Protein AF-A0A9W6X205-F1 (afdb_monomer)

Secondary structure (DSSP, 8-state):
-HHHHHHHHHHHHHHHHHHHHHHHHHHHHHHHS-HHHHT-HHHHHHHHH--SHHHHHHHHS------THHHHHHHHHHHHHHHHHHHHHHHHHHHHHHHHHHHHHHHHHHHHHHHHHHHHHHHHHHHHHHHHHHHHHHHHHHHHHHHHHHHHHHHHHHHHHHHHHHHHHHHHHHHHHHHHHHHHHHHHHHHTSTT---------------------

Solvent-accessible surface area (backbone atoms only — not comparable to full-atom values): 12362 Å² total; per-residue (Å²): 106,73,67,56,54,50,50,54,51,48,51,53,48,47,68,63,44,48,65,53,53,42,54,51,47,49,51,54,50,59,68,71,46,55,77,79,52,67,72,33,69,66,45,49,52,40,41,73,66,37,89,46,65,68,43,34,56,58,33,66,54,74,84,78,77,76,53,78,65,63,60,53,55,53,50,51,52,50,51,52,51,52,51,52,52,52,52,48,54,52,50,52,54,51,50,52,52,50,51,52,52,50,53,52,51,52,52,51,51,53,49,53,51,52,52,52,55,48,53,52,52,52,50,52,53,49,51,54,51,55,51,49,52,50,52,51,49,52,53,52,50,52,53,51,52,54,49,51,52,52,50,52,53,51,52,50,51,50,54,50,48,52,52,51,50,52,50,50,53,53,53,48,51,53,51,51,54,50,53,53,52,50,50,49,51,50,51,53,57,62,72,64,53,91,85,76,90,77,80,92,76,79,82,75,83,77,80,75,74,77,80,76,80,78,87,129

Organism: NCBI:txid1490495

Structure (mmCIF, N/CA/C/O backbone):
data_AF-A0A9W6X205-F1
#
_entry.id   AF-A0A9W6X205-F1
#
loop_
_atom_site.group_PDB
_atom_site.id
_atom_site.type_symbol
_atom_site.label_atom_id
_atom_site.label_alt_id
_atom_site.label_comp_id
_atom_site.label_asym_id
_atom_site.label_entity_id
_atom_site.label_seq_id
_atom_site.pdbx_PDB_ins_code
_atom_site.Cartn_x
_atom_site.Cartn_y
_atom_site.Cartn_z
_atom_site.occupancy
_atom_site.B_iso_or_equiv
_atom_site.auth_seq_id
_atom_site.auth_comp_id
_atom_site.auth_asym_id
_atom_site.auth_atom_id
_atom_site.pdbx_PDB_model_num
ATOM 1 N N . MET A 1 1 ? -52.890 14.866 108.182 1.00 53.81 1 MET A N 1
ATOM 2 C CA . MET A 1 1 ? -51.564 15.494 108.406 1.00 53.81 1 MET A CA 1
ATOM 3 C C . MET A 1 1 ? -50.387 14.607 107.992 1.00 53.81 1 MET A C 1
ATOM 5 O O . MET A 1 1 ? -49.783 14.941 106.989 1.00 53.81 1 MET A O 1
ATOM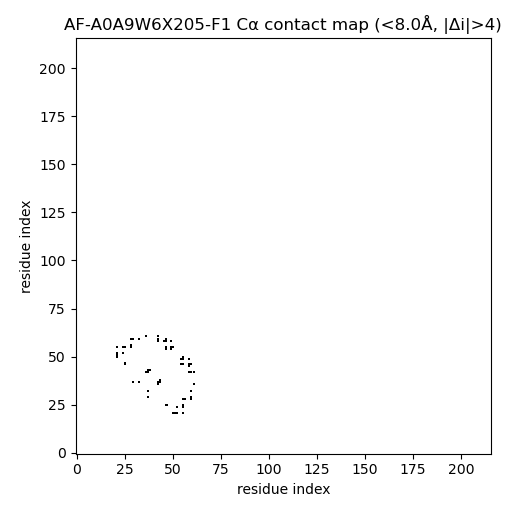 9 N N . LEU A 1 2 ? -50.040 13.498 108.673 1.00 56.44 2 LEU A N 1
ATOM 10 C CA . LEU A 1 2 ? -48.888 12.656 108.259 1.00 56.44 2 LEU A CA 1
ATOM 11 C C . LEU A 1 2 ? -49.129 11.870 106.951 1.00 56.44 2 LEU A C 1
ATOM 13 O O . LEU A 1 2 ? -48.238 11.804 106.112 1.00 56.44 2 LEU A O 1
ATOM 17 N N . GLU A 1 3 ? -50.338 11.342 106.747 1.00 59.34 3 GLU A N 1
ATOM 18 C CA . GLU A 1 3 ? -50.723 10.631 105.511 1.00 59.34 3 GLU A CA 1
ATOM 19 C C . GLU A 1 3 ? -50.794 11.569 104.293 1.00 59.34 3 GLU A C 1
ATOM 21 O O . GLU A 1 3 ? -50.282 11.240 103.230 1.00 59.34 3 GLU A O 1
ATOM 26 N N . GLU A 1 4 ? -51.337 12.779 104.460 1.00 57.47 4 GLU A N 1
ATOM 27 C CA . GLU A 1 4 ? -51.369 13.804 103.401 1.00 57.47 4 GLU A CA 1
ATOM 28 C C . GLU A 1 4 ? -49.970 14.307 103.045 1.00 57.47 4 GLU A C 1
ATOM 30 O O . GLU A 1 4 ? -49.659 14.435 101.868 1.00 57.47 4 GLU A O 1
ATOM 35 N N . ALA A 1 5 ? -49.092 14.520 104.033 1.00 58.75 5 ALA A N 1
ATOM 36 C CA . ALA A 1 5 ? -47.703 14.893 103.770 1.00 58.75 5 ALA A CA 1
ATOM 37 C C . ALA A 1 5 ? -46.929 13.769 103.052 1.00 58.75 5 ALA A C 1
ATOM 39 O O . ALA A 1 5 ? -46.071 14.046 102.214 1.00 58.75 5 ALA A O 1
ATOM 40 N N . SER A 1 6 ? -47.245 12.498 103.334 1.00 66.00 6 SER A N 1
ATOM 41 C CA . SER A 1 6 ? -46.687 11.341 102.622 1.00 66.00 6 SER A CA 1
ATOM 42 C C . SER A 1 6 ? -47.229 11.233 101.195 1.00 66.00 6 SER A C 1
ATOM 44 O O . SER A 1 6 ? -46.461 10.982 100.272 1.00 66.00 6 SER A O 1
ATOM 46 N N . ALA A 1 7 ? -48.526 11.455 100.978 1.00 67.38 7 ALA A N 1
ATOM 47 C CA . ALA A 1 7 ? -49.129 11.444 99.646 1.00 67.38 7 ALA A CA 1
ATOM 48 C C . ALA A 1 7 ? -48.603 12.602 98.783 1.00 67.38 7 ALA A C 1
ATOM 50 O O . ALA A 1 7 ? -48.178 12.385 97.653 1.00 67.38 7 ALA A O 1
ATOM 51 N N . GLU A 1 8 ? -48.503 13.804 99.349 1.00 66.25 8 GLU A N 1
ATOM 52 C CA . GLU A 1 8 ? -47.997 14.990 98.657 1.00 66.25 8 GLU A CA 1
ATOM 53 C C . GLU A 1 8 ? -46.503 14.863 98.313 1.00 66.25 8 GLU A C 1
ATOM 55 O O . GLU A 1 8 ? -46.059 15.262 97.234 1.00 66.25 8 GLU A O 1
ATOM 60 N N . THR A 1 9 ? -45.701 14.260 99.198 1.00 68.62 9 THR A N 1
ATOM 61 C CA . THR A 1 9 ? -44.292 13.957 98.896 1.00 68.62 9 THR A CA 1
ATOM 62 C C . THR A 1 9 ? -44.152 12.849 97.853 1.00 68.62 9 THR A C 1
ATOM 64 O O . THR A 1 9 ? -43.305 12.965 96.969 1.00 68.62 9 THR A O 1
ATOM 67 N N . SER A 1 10 ? -45.013 11.829 97.881 1.00 68.75 10 SER A N 1
ATOM 68 C CA . SER A 1 10 ? -45.053 10.754 96.878 1.00 68.75 10 SER A CA 1
ATOM 69 C C . SER A 1 10 ? -45.439 11.275 95.493 1.00 68.75 10 SER A C 1
ATOM 71 O O . SER A 1 10 ? -44.769 10.968 94.509 1.00 68.75 10 SER A O 1
ATOM 73 N N . GLU A 1 11 ? -46.466 12.120 95.405 1.00 74.12 11 GLU A N 1
ATOM 74 C CA . GLU A 1 11 ? -46.899 12.746 94.153 1.00 74.12 11 GLU A CA 1
ATOM 75 C C . GLU A 1 11 ? -45.822 13.666 93.580 1.00 74.12 11 GLU A C 1
ATOM 77 O O . GLU A 1 11 ? -45.550 13.623 92.381 1.00 74.12 11 GLU A O 1
ATOM 82 N N . ARG A 1 12 ? -45.130 14.439 94.428 1.00 72.94 12 ARG A N 1
ATOM 83 C CA . ARG A 1 12 ? -43.984 15.257 93.999 1.00 72.94 12 ARG A CA 1
ATOM 84 C C . ARG A 1 12 ? -42.826 14.401 93.487 1.00 72.94 12 ARG A C 1
ATOM 86 O O . ARG A 1 12 ? -42.199 14.763 92.494 1.00 72.94 12 ARG A O 1
ATOM 93 N N . ILE A 1 13 ? -42.549 13.260 94.119 1.00 75.31 13 ILE A N 1
ATOM 94 C CA . ILE A 1 13 ? -41.518 12.317 93.660 1.00 75.31 13 ILE A CA 1
ATOM 95 C C . ILE A 1 13 ? -41.907 11.711 92.305 1.00 75.31 13 ILE A C 1
ATOM 97 O O . ILE A 1 13 ? -41.075 11.682 91.398 1.00 75.31 13 ILE A O 1
ATOM 101 N N . ILE A 1 14 ? -43.161 11.289 92.127 1.00 76.19 14 ILE A N 1
ATOM 102 C CA . ILE A 1 14 ? -43.667 10.737 90.861 1.00 76.19 14 ILE A CA 1
ATOM 103 C C . ILE A 1 14 ? -43.652 11.801 89.755 1.00 76.19 14 ILE A C 1
ATOM 105 O O . ILE A 1 14 ? -43.199 11.519 88.648 1.00 76.19 14 ILE A O 1
ATOM 109 N N . ALA A 1 15 ? -44.046 13.040 90.055 1.00 75.25 15 ALA A N 1
ATOM 110 C CA . ALA A 1 15 ? -44.024 14.147 89.101 1.00 75.25 15 ALA A CA 1
ATOM 111 C C . ALA A 1 15 ? -42.601 14.500 88.626 1.00 75.25 15 ALA A C 1
ATOM 113 O O . ALA A 1 15 ? -42.412 14.907 87.480 1.00 75.25 15 ALA A O 1
ATOM 114 N N . VAL A 1 16 ? -41.586 14.322 89.482 1.00 78.56 16 VAL A N 1
ATOM 115 C CA . VAL A 1 16 ? -40.178 14.591 89.142 1.00 78.56 16 VAL A CA 1
ATOM 116 C C . VAL A 1 16 ? -39.504 13.394 88.459 1.00 78.56 16 VAL A C 1
ATOM 118 O O . VAL A 1 16 ? -38.714 13.581 87.529 1.00 78.56 16 VAL A O 1
ATOM 121 N N . LEU A 1 17 ? -39.775 12.166 88.913 1.00 78.62 17 LEU A N 1
ATOM 122 C CA . LEU A 1 17 ? -39.103 10.957 88.425 1.00 78.62 17 LEU A CA 1
ATOM 123 C C . LEU A 1 17 ? -39.798 10.313 87.222 1.00 78.62 17 LEU A C 1
ATOM 125 O O . LEU A 1 17 ? -39.101 9.772 86.367 1.00 78.62 17 LEU A O 1
ATOM 129 N N . GLY A 1 18 ? -41.124 10.404 87.111 1.00 77.44 18 GLY A N 1
ATOM 130 C CA . GLY A 1 18 ? -41.907 9.809 86.021 1.00 77.44 18 GLY A CA 1
ATOM 131 C C . GLY A 1 18 ? -41.410 10.218 84.629 1.00 77.44 18 GLY A C 1
ATOM 132 O O . GLY A 1 18 ? -40.977 9.349 83.868 1.00 77.44 18 GLY A O 1
ATOM 133 N N . PRO A 1 19 ? -41.312 11.526 84.317 1.00 78.94 19 PRO A N 1
ATOM 134 C CA . PRO A 1 19 ? -40.828 11.983 83.012 1.00 78.94 19 PRO A CA 1
ATOM 135 C C . PRO A 1 19 ? -39.380 11.563 82.711 1.00 78.94 19 PRO A C 1
ATOM 137 O O . PRO A 1 19 ? -39.014 11.322 81.559 1.00 78.94 19 PRO A O 1
ATOM 140 N N . ARG A 1 20 ? -38.533 11.456 83.747 1.00 81.19 20 ARG A N 1
ATOM 141 C CA . ARG A 1 20 ? -37.134 11.019 83.603 1.00 81.19 20 ARG A CA 1
ATOM 142 C C . ARG A 1 20 ? -37.042 9.527 83.296 1.00 81.19 20 ARG A C 1
ATOM 144 O O . ARG A 1 20 ? -36.252 9.135 82.440 1.00 81.19 20 ARG A O 1
ATOM 151 N N . LEU A 1 21 ? -37.855 8.713 83.965 1.00 80.62 21 LEU A N 1
ATOM 152 C CA . LEU A 1 21 ? -37.931 7.273 83.729 1.00 80.62 21 LEU A CA 1
ATOM 153 C C . LEU A 1 21 ? -38.466 6.961 82.329 1.00 80.62 21 LEU A C 1
ATOM 155 O O . LEU A 1 21 ? -37.921 6.089 81.655 1.00 80.62 21 LEU A O 1
ATOM 159 N N . GLU A 1 22 ? -39.448 7.714 81.837 1.00 76.31 22 GLU A N 1
ATOM 160 C CA . GLU A 1 22 ? -39.929 7.591 80.456 1.00 76.31 22 GLU A CA 1
ATOM 161 C C . GLU A 1 22 ? -38.855 7.945 79.425 1.00 76.31 22 GLU A C 1
ATOM 163 O O . GL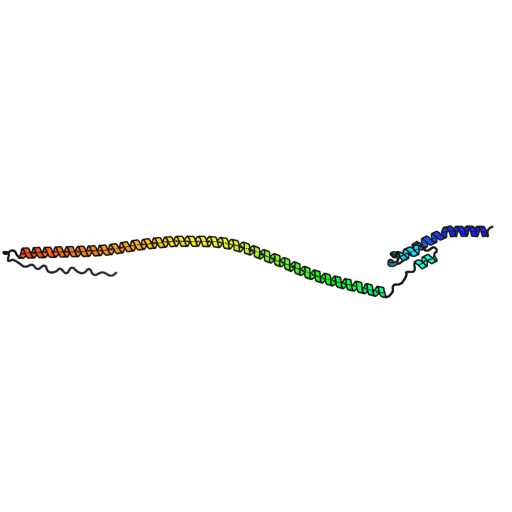U A 1 22 ? -38.655 7.207 78.461 1.00 76.31 22 GLU A O 1
ATOM 168 N N . ALA A 1 23 ? -38.128 9.049 79.627 1.00 79.00 23 ALA A N 1
ATOM 169 C CA . ALA A 1 23 ? -37.065 9.469 78.718 1.00 79.00 23 ALA A CA 1
ATOM 170 C C . ALA A 1 23 ? -35.926 8.436 78.642 1.00 79.00 23 ALA A C 1
ATOM 172 O O . ALA A 1 23 ? -35.452 8.113 77.550 1.00 79.00 23 ALA A O 1
ATOM 173 N N . ILE A 1 24 ? -35.526 7.874 79.788 1.00 82.50 24 ILE A N 1
ATOM 174 C CA . ILE A 1 24 ? -34.543 6.784 79.850 1.00 82.50 24 ILE A CA 1
ATOM 175 C C . ILE A 1 24 ? -35.091 5.542 79.148 1.00 82.50 24 ILE A C 1
ATOM 177 O O . ILE A 1 24 ? -34.373 4.914 78.375 1.00 82.50 24 ILE A O 1
ATOM 181 N N . SER A 1 25 ? -36.366 5.218 79.348 1.00 76.94 25 SER A N 1
ATOM 182 C CA . SER A 1 25 ? -36.992 4.057 78.714 1.00 76.94 25 SER A CA 1
ATOM 183 C C . SER A 1 25 ? -37.046 4.195 77.190 1.00 76.94 25 SER A C 1
ATOM 185 O O . SER A 1 25 ? -36.666 3.256 76.497 1.00 76.94 25 SER A O 1
ATOM 187 N N . ARG A 1 26 ? -37.393 5.374 76.646 1.00 80.31 26 ARG A N 1
ATOM 188 C CA . ARG A 1 26 ? -37.336 5.652 75.193 1.00 80.31 26 ARG A CA 1
ATOM 189 C C . ARG A 1 26 ? -35.917 5.489 74.638 1.00 80.31 26 ARG A C 1
ATOM 191 O O . ARG A 1 26 ? -35.739 4.909 73.569 1.00 80.31 26 ARG A O 1
ATOM 198 N N . LEU A 1 27 ? -34.905 5.960 75.371 1.00 80.69 27 LEU A N 1
ATOM 199 C CA . LEU A 1 27 ? -33.501 5.821 74.979 1.00 80.69 27 LEU A CA 1
ATOM 200 C C . LEU A 1 27 ? -33.053 4.353 74.982 1.00 80.69 27 LEU A C 1
ATOM 202 O O . LEU A 1 27 ? -32.478 3.885 74.001 1.00 80.69 27 LEU A O 1
ATOM 206 N N . VAL A 1 28 ? -33.330 3.622 76.064 1.00 81.00 28 VAL A N 1
ATOM 207 C CA . VAL A 1 28 ? -32.954 2.210 76.216 1.00 81.00 28 VAL A CA 1
ATOM 208 C C . VAL A 1 28 ? -33.634 1.367 75.147 1.00 81.00 28 VAL A C 1
ATOM 210 O O . VAL A 1 28 ? -32.960 0.607 74.456 1.00 81.00 28 VAL A O 1
ATOM 213 N N . VAL A 1 29 ? -34.938 1.547 74.949 1.00 77.19 29 VAL A N 1
ATOM 214 C CA . VAL A 1 29 ? -35.700 0.848 73.914 1.00 77.19 29 VAL A CA 1
ATOM 215 C C . VAL A 1 29 ? -35.154 1.179 72.526 1.00 77.19 29 VAL A C 1
ATOM 217 O O . VAL A 1 29 ? -34.823 0.264 71.780 1.00 77.19 29 VAL A O 1
ATOM 220 N N . GLY A 1 30 ? -34.935 2.458 72.204 1.00 74.06 30 GLY A N 1
ATOM 221 C CA . GLY A 1 30 ? -34.376 2.877 70.914 1.00 74.06 30 GLY A CA 1
ATOM 222 C C . GLY A 1 30 ? -32.985 2.301 70.606 1.00 74.06 30 GLY A C 1
ATOM 223 O O . GLY A 1 30 ? -32.667 2.056 69.441 1.00 74.06 30 GLY A O 1
ATOM 224 N N . LEU A 1 31 ? -32.163 2.049 71.632 1.00 76.69 31 LEU A N 1
ATOM 225 C CA . LEU A 1 31 ? -30.857 1.394 71.495 1.00 76.69 31 LEU A CA 1
ATOM 226 C C . LEU A 1 31 ? -30.964 -0.122 71.267 1.00 76.69 31 LEU A C 1
ATOM 228 O O . LEU A 1 31 ? -30.113 -0.679 70.571 1.00 76.69 31 LEU A O 1
ATOM 232 N N . HIS A 1 32 ? -31.997 -0.765 71.819 1.00 74.50 32 HIS A N 1
ATOM 233 C CA . HIS A 1 32 ? -32.243 -2.208 71.697 1.00 74.50 32 HIS A CA 1
ATOM 234 C C . HIS A 1 32 ? -33.043 -2.597 70.443 1.00 74.50 32 HIS A C 1
ATOM 236 O O . HIS A 1 32 ? -33.167 -3.782 70.147 1.00 74.50 32 HIS A O 1
ATOM 242 N N . LEU A 1 33 ? -33.547 -1.628 69.672 1.00 71.62 33 LEU A N 1
ATOM 243 C CA . LEU A 1 33 ? -34.188 -1.893 68.384 1.00 71.62 33 LEU A CA 1
ATOM 244 C C . LEU A 1 33 ? -33.175 -2.393 67.337 1.00 71.62 33 LEU A C 1
ATOM 246 O O . LEU A 1 33 ? -32.050 -1.889 67.213 1.00 71.62 33 LEU A O 1
ATOM 250 N N . GLU A 1 34 ? -33.593 -3.362 66.520 1.00 68.81 34 GLU A N 1
ATOM 251 C CA . GLU A 1 34 ? -32.781 -3.867 65.413 1.00 68.81 34 GLU A CA 1
ATOM 252 C C . GLU A 1 34 ? -32.394 -2.743 64.430 1.00 68.81 34 GLU A C 1
ATOM 254 O O . GLU A 1 34 ? -33.129 -1.760 64.273 1.00 68.81 34 GLU A O 1
ATOM 259 N N . PRO A 1 35 ? -31.246 -2.854 63.732 1.00 70.12 35 PRO A N 1
ATOM 260 C CA . PRO A 1 35 ? -30.799 -1.844 62.769 1.00 70.12 35 PRO A CA 1
ATOM 261 C C . PRO A 1 35 ? -31.849 -1.480 61.706 1.00 70.12 35 PRO A C 1
ATOM 263 O O . PRO A 1 35 ? -31.937 -0.317 61.319 1.00 70.12 35 PRO A O 1
ATOM 266 N N . ALA A 1 36 ? -32.674 -2.444 61.281 1.00 62.81 36 ALA A N 1
ATOM 267 C CA . ALA A 1 36 ? -33.751 -2.227 60.314 1.00 62.81 36 ALA A CA 1
ATOM 268 C C . ALA A 1 36 ? -34.868 -1.305 60.846 1.00 62.81 36 ALA A C 1
ATOM 270 O O . ALA A 1 36 ? -35.421 -0.515 60.087 1.00 62.81 36 ALA A O 1
ATOM 271 N N . ILE A 1 37 ? -35.159 -1.356 62.151 1.00 64.19 37 ILE A N 1
ATOM 272 C CA . ILE A 1 37 ? -36.226 -0.575 62.800 1.00 64.19 37 ILE A CA 1
ATOM 273 C C . ILE A 1 37 ? -35.716 0.820 63.193 1.00 64.19 37 ILE A C 1
ATOM 275 O O . ILE A 1 37 ? -36.450 1.801 63.111 1.00 64.19 37 ILE A O 1
ATOM 279 N N . ARG A 1 38 ? -34.430 0.954 63.558 1.00 68.56 38 ARG A N 1
ATOM 280 C CA . ARG A 1 38 ? -33.812 2.251 63.913 1.00 68.56 38 ARG A CA 1
ATOM 281 C C . ARG A 1 38 ? -33.851 3.290 62.786 1.00 68.56 38 ARG A C 1
ATOM 283 O O . ARG A 1 38 ? -33.843 4.488 63.075 1.00 68.56 38 ARG A O 1
ATOM 290 N N . GLY A 1 39 ? -33.874 2.840 61.530 1.00 68.31 39 GLY A N 1
ATOM 291 C CA . GLY A 1 39 ? -33.993 3.691 60.342 1.00 68.31 39 GLY A CA 1
ATOM 292 C C . GLY A 1 39 ? -35.433 3.999 59.917 1.00 68.31 39 GLY A C 1
ATOM 293 O O . GLY A 1 39 ? -35.634 4.844 59.044 1.00 68.31 39 GLY A O 1
ATOM 294 N N . ASP A 1 40 ? -36.432 3.346 60.516 1.00 72.50 40 ASP A N 1
ATOM 295 C CA . ASP A 1 40 ? -37.833 3.557 60.168 1.00 72.50 40 ASP A CA 1
ATOM 296 C C . ASP A 1 40 ? -38.374 4.833 60.831 1.00 72.50 40 ASP A C 1
ATOM 298 O O . ASP A 1 40 ? -38.513 4.943 62.054 1.00 72.50 40 ASP A O 1
ATOM 302 N N . ARG A 1 41 ? -38.726 5.814 59.992 1.00 75.31 41 ARG A N 1
ATOM 303 C CA . ARG A 1 41 ? -39.327 7.084 60.426 1.00 75.31 41 ARG A CA 1
ATOM 304 C C . ARG A 1 41 ? -40.650 6.873 61.164 1.00 75.31 41 ARG A C 1
ATOM 306 O O . ARG A 1 41 ? -40.972 7.659 62.052 1.00 75.31 41 ARG A O 1
ATOM 313 N N . ARG A 1 42 ? -41.410 5.828 60.822 1.00 74.69 42 ARG A N 1
ATOM 314 C CA . ARG A 1 42 ? -42.711 5.534 61.430 1.00 74.69 42 ARG A CA 1
ATOM 315 C C . ARG A 1 42 ? -42.548 4.955 62.833 1.00 74.69 42 ARG A C 1
ATOM 317 O O . ARG A 1 42 ? -43.238 5.404 63.744 1.00 74.69 42 ARG A O 1
ATOM 324 N N . ALA A 1 43 ? -41.611 4.026 63.021 1.00 73.31 43 ALA A N 1
ATOM 325 C CA . ALA A 1 43 ? -41.256 3.497 64.338 1.00 73.31 43 ALA A CA 1
ATOM 326 C C . ALA A 1 43 ? -40.707 4.597 65.265 1.00 73.31 43 ALA A C 1
ATOM 328 O O . ALA A 1 43 ? -41.154 4.726 66.404 1.00 73.31 43 ALA A O 1
ATOM 329 N N . ARG A 1 44 ? -39.823 5.465 64.748 1.00 76.75 44 ARG A N 1
ATOM 330 C CA . ARG A 1 44 ? -39.298 6.628 65.485 1.00 76.75 44 ARG A CA 1
ATOM 331 C C . ARG A 1 44 ? -40.418 7.567 65.946 1.00 76.75 44 ARG A C 1
ATOM 333 O O . ARG A 1 44 ? -40.491 7.907 67.119 1.00 76.75 44 ARG A O 1
ATOM 340 N N . SER A 1 45 ? -41.338 7.911 65.043 1.00 80.56 45 SER A N 1
ATOM 341 C CA . SER A 1 45 ? -42.466 8.793 65.356 1.00 80.56 45 SER A CA 1
ATOM 342 C C . SER A 1 45 ? -43.430 8.202 66.390 1.00 80.56 45 SER A C 1
ATOM 344 O O . SER A 1 45 ? -43.985 8.961 67.179 1.00 80.56 45 SER A O 1
ATOM 346 N N . LYS A 1 46 ? -43.649 6.878 66.397 1.00 80.88 46 LYS A N 1
ATOM 347 C CA . LYS A 1 46 ? -44.469 6.205 67.422 1.00 80.88 46 LYS A CA 1
ATOM 348 C C . LYS A 1 46 ? -43.788 6.247 68.794 1.00 80.88 46 LYS A C 1
ATOM 350 O O . LYS A 1 46 ? -44.453 6.515 69.788 1.00 80.88 46 LYS A O 1
ATOM 355 N N . LEU A 1 47 ? -42.472 6.032 68.834 1.00 80.25 47 LEU A N 1
ATOM 356 C CA . LEU A 1 47 ? -41.680 6.074 70.065 1.00 80.25 47 LEU A CA 1
ATOM 357 C C . LEU A 1 47 ? -41.631 7.486 70.675 1.00 80.25 47 LEU A C 1
ATOM 359 O O . LEU A 1 47 ? -41.742 7.633 71.891 1.00 80.25 47 LEU A O 1
ATOM 363 N N . ASP A 1 48 ? -41.513 8.515 69.832 1.00 80.25 48 ASP A N 1
ATOM 364 C CA . ASP A 1 48 ? -41.498 9.920 70.258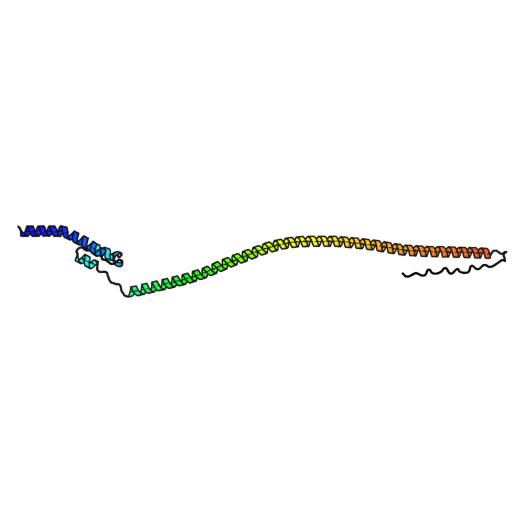 1.00 80.25 48 ASP A CA 1
ATOM 365 C C . ASP A 1 48 ? -42.876 10.399 70.758 1.00 80.25 48 ASP A C 1
ATOM 367 O O . ASP A 1 48 ? -42.951 11.280 71.613 1.00 80.25 48 ASP A O 1
ATOM 371 N N . ALA A 1 49 ? -43.969 9.813 70.255 1.00 82.75 49 ALA A N 1
ATOM 372 C CA . ALA A 1 49 ? -45.340 10.164 70.633 1.00 82.75 49 ALA A CA 1
ATOM 373 C C . ALA A 1 49 ? -45.865 9.430 71.883 1.00 82.75 49 ALA A C 1
ATOM 375 O O . ALA A 1 49 ? -46.897 9.834 72.423 1.00 82.75 49 ALA A O 1
ATOM 376 N N . ALA A 1 50 ? -45.185 8.370 72.332 1.00 81.62 50 ALA A N 1
ATOM 377 C CA . ALA A 1 50 ? -45.581 7.577 73.493 1.00 81.62 50 ALA A CA 1
ATOM 378 C C . ALA A 1 50 ? -45.512 8.408 74.780 1.00 81.62 50 ALA A C 1
ATOM 380 O O . ALA A 1 50 ? -44.486 9.028 75.048 1.00 81.62 50 ALA A O 1
ATOM 381 N N . LYS A 1 51 ? -46.568 8.402 75.596 1.00 79.94 51 LYS A N 1
ATOM 382 C CA . LYS A 1 51 ? -46.729 9.221 76.813 1.00 79.94 51 LYS A CA 1
ATOM 383 C C . LYS A 1 51 ? -46.545 8.451 78.117 1.00 79.94 51 LYS A C 1
ATOM 385 O O . LYS A 1 51 ? -46.570 9.064 79.173 1.00 79.94 51 LYS A O 1
ATOM 390 N N . CYS A 1 52 ? -46.397 7.133 78.052 1.00 77.88 52 CYS A N 1
ATOM 391 C CA . CYS A 1 52 ? -46.145 6.288 79.212 1.00 77.88 52 CYS A CA 1
ATOM 392 C C . CYS A 1 52 ? -45.268 5.090 78.830 1.00 77.88 52 CYS A C 1
ATOM 394 O O . CYS A 1 52 ? -45.044 4.810 77.650 1.00 77.88 52 CYS A O 1
ATOM 396 N N . LEU A 1 53 ? -44.770 4.373 79.837 1.00 73.06 53 LEU A N 1
ATOM 397 C CA . LEU A 1 53 ? -43.868 3.238 79.640 1.00 73.06 53 LEU A CA 1
ATOM 398 C C . LEU A 1 53 ? -44.488 2.122 78.780 1.00 73.06 53 LEU A C 1
ATOM 400 O O . LEU A 1 53 ? -43.812 1.578 77.910 1.00 73.06 53 LEU A O 1
ATOM 404 N N . ASP A 1 54 ? -45.773 1.832 78.971 1.00 77.56 54 ASP A N 1
ATOM 405 C CA . ASP A 1 54 ? -46.477 0.793 78.211 1.00 77.56 54 ASP A CA 1
ATOM 406 C C . ASP A 1 54 ? -46.601 1.160 76.726 1.00 77.56 54 ASP A C 1
ATOM 408 O O . ASP A 1 54 ? -46.411 0.315 75.851 1.00 77.56 54 ASP A O 1
ATOM 412 N N . GLU A 1 55 ? -46.829 2.441 76.422 1.00 77.81 55 GLU A N 1
ATOM 413 C CA . GLU A 1 55 ? -46.845 2.947 75.047 1.00 77.81 55 GLU A CA 1
ATOM 414 C C . GLU A 1 55 ? -45.450 2.918 74.408 1.00 77.81 55 GLU A C 1
ATOM 416 O O . GLU A 1 55 ? -45.332 2.645 73.214 1.00 77.81 55 GLU A O 1
ATOM 421 N N . VAL A 1 56 ? -44.387 3.148 75.188 1.00 75.19 56 VAL A N 1
ATOM 422 C CA . VAL A 1 56 ? -42.995 3.035 74.717 1.00 75.19 56 VAL A CA 1
ATOM 423 C C . VAL A 1 56 ? -42.673 1.587 74.340 1.00 75.19 56 VAL A C 1
ATOM 425 O O . VAL A 1 56 ? -42.072 1.348 73.293 1.00 75.19 56 VAL A O 1
ATOM 428 N N . ILE A 1 57 ? -43.107 0.621 75.153 1.00 73.56 57 ILE A N 1
ATOM 429 C CA . ILE A 1 57 ? -42.929 -0.811 74.881 1.00 73.56 57 ILE A CA 1
ATOM 430 C C . ILE A 1 57 ? -43.768 -1.236 73.667 1.00 73.56 57 ILE A C 1
ATOM 432 O O . ILE A 1 57 ? -43.256 -1.920 72.783 1.00 73.56 57 ILE A O 1
ATOM 436 N N . ALA A 1 58 ? -45.021 -0.786 73.566 1.00 73.56 58 ALA A N 1
ATOM 437 C CA . ALA A 1 58 ? -45.895 -1.095 72.434 1.00 73.56 58 ALA A CA 1
ATOM 438 C C . ALA A 1 58 ? -45.396 -0.487 71.109 1.00 73.56 58 ALA A C 1
ATOM 440 O O . ALA A 1 58 ? -45.464 -1.134 70.066 1.00 73.56 58 ALA A O 1
ATOM 441 N N . ALA A 1 59 ? -44.851 0.733 71.138 1.00 73.12 59 ALA A N 1
ATOM 442 C CA . ALA A 1 59 ? -44.265 1.391 69.969 1.00 73.12 59 ALA A CA 1
ATOM 443 C C . ALA A 1 59 ? -42.976 0.713 69.475 1.00 73.12 59 ALA A C 1
ATOM 445 O O . ALA A 1 59 ? -42.619 0.854 68.305 1.00 73.12 59 ALA A O 1
ATOM 446 N N . ALA A 1 60 ? -42.288 -0.009 70.362 1.00 68.50 60 ALA A N 1
ATOM 447 C CA . ALA A 1 60 ? -41.067 -0.745 70.062 1.00 68.50 60 ALA A CA 1
ATOM 448 C C . ALA A 1 60 ? -41.309 -2.087 69.372 1.00 68.50 60 ALA A C 1
ATOM 450 O O . ALA A 1 60 ? -40.369 -2.658 68.819 1.00 68.50 60 ALA A O 1
ATOM 451 N N . VAL A 1 61 ? -42.541 -2.605 69.419 1.00 68.06 61 VAL A N 1
ATOM 452 C CA . VAL A 1 61 ? -42.893 -3.845 68.733 1.00 68.06 61 VAL A CA 1
ATOM 453 C C . VAL A 1 61 ? -42.830 -3.573 67.228 1.00 68.06 61 VAL A C 1
ATOM 455 O O . VAL A 1 61 ? -43.601 -2.744 66.732 1.00 68.06 61 VAL A O 1
ATOM 458 N N . PRO A 1 62 ? -41.909 -4.219 66.485 1.00 61.41 62 PRO A N 1
ATOM 459 C CA . PRO A 1 62 ? -41.861 -4.057 65.043 1.00 61.41 62 PRO A CA 1
ATOM 460 C C . PRO A 1 62 ? -43.207 -4.443 64.444 1.00 61.41 62 PRO A C 1
ATOM 462 O O . PRO A 1 62 ? -43.778 -5.475 64.791 1.00 61.41 62 PRO A O 1
ATOM 465 N N . ASP A 1 63 ? -43.693 -3.615 63.521 1.00 61.91 63 ASP A N 1
ATOM 466 C CA . ASP A 1 63 ? -44.819 -3.951 62.655 1.00 61.91 63 ASP A CA 1
ATOM 467 C C . ASP A 1 63 ? -44.322 -5.096 61.756 1.00 61.91 63 ASP A C 1
ATOM 469 O O . ASP A 1 63 ? -43.751 -4.875 60.689 1.00 61.91 63 ASP A O 1
ATOM 473 N N . THR A 1 64 ? -44.422 -6.340 62.230 1.00 54.06 64 THR A N 1
ATOM 474 C CA . THR A 1 64 ? -44.009 -7.550 61.509 1.00 54.06 64 THR A CA 1
ATOM 475 C C . THR A 1 64 ? -45.016 -7.880 60.412 1.00 54.06 64 THR A C 1
ATOM 477 O O . THR A 1 64 ? -45.433 -9.016 60.228 1.00 54.06 64 THR A O 1
ATOM 480 N N . GLN A 1 65 ? -45.369 -6.885 59.604 1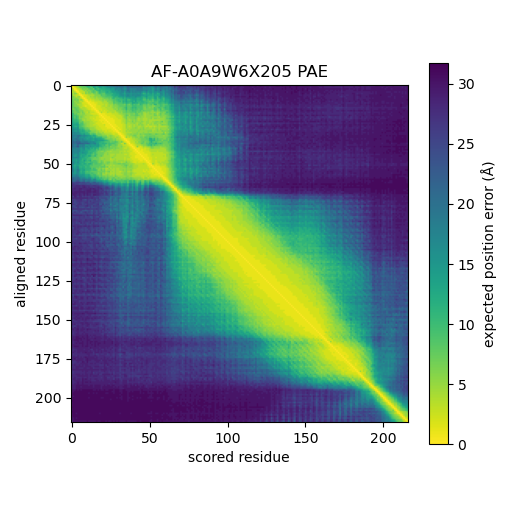.00 51.72 65 GLN A N 1
ATOM 481 C CA . GLN A 1 65 ? -45.973 -7.088 58.295 1.00 51.72 65 GLN A CA 1
ATOM 482 C C . GLN A 1 65 ? -44.867 -7.380 57.277 1.00 51.72 65 GLN A C 1
ATOM 484 O O . GLN A 1 65 ? -44.774 -6.762 56.220 1.00 51.72 65 GLN A O 1
ATOM 489 N N . VAL A 1 66 ? -43.992 -8.337 57.592 1.00 51.59 66 VAL A N 1
ATOM 490 C CA . VAL A 1 66 ? -43.187 -8.995 56.563 1.00 51.59 66 VAL A CA 1
ATOM 491 C C . VAL A 1 66 ? -44.069 -10.103 56.010 1.00 51.59 66 VAL A C 1
ATOM 493 O O . VAL A 1 66 ? -43.976 -11.263 56.399 1.00 51.59 66 VAL A O 1
ATOM 496 N N . GLY A 1 67 ? -45.012 -9.704 55.157 1.00 48.78 67 GLY A N 1
ATOM 497 C CA . GLY A 1 67 ? -45.792 -10.647 54.373 1.00 48.78 67 GLY A CA 1
ATOM 498 C C . GLY A 1 67 ? -44.881 -11.429 53.413 1.00 48.78 67 GLY A C 1
ATOM 499 O O . GLY A 1 67 ? -43.821 -10.926 53.023 1.00 48.78 67 GLY A O 1
ATOM 500 N N . PRO A 1 68 ? -45.281 -12.646 53.006 1.00 55.59 68 PRO A N 1
ATOM 501 C CA . PRO A 1 68 ? -44.533 -13.483 52.061 1.00 55.59 68 PRO A CA 1
ATOM 502 C C . PRO A 1 68 ? -44.217 -12.793 50.716 1.00 55.59 68 PRO A C 1
ATOM 504 O O . PRO A 1 68 ? -43.275 -13.203 50.036 1.00 55.59 68 PRO A O 1
ATOM 507 N N . ASP A 1 69 ? -44.932 -11.719 50.368 1.00 54.44 69 ASP A N 1
ATOM 508 C CA . ASP A 1 69 ? -44.787 -10.970 49.113 1.00 54.44 69 ASP A CA 1
ATOM 509 C C . ASP A 1 69 ? -43.419 -10.280 48.941 1.00 54.44 69 ASP A C 1
ATOM 511 O O . ASP A 1 69 ? -42.849 -10.302 47.851 1.00 54.44 69 ASP A O 1
ATOM 515 N N . ASN A 1 70 ? -42.798 -9.773 50.014 1.00 62.53 70 ASN A N 1
ATOM 516 C CA . ASN A 1 70 ? -41.513 -9.057 49.907 1.00 62.53 70 ASN A CA 1
ATOM 517 C C . ASN A 1 70 ? -40.331 -9.981 49.544 1.00 62.53 70 ASN A C 1
ATOM 519 O O . ASN A 1 70 ? -39.312 -9.531 49.017 1.00 62.53 70 ASN A O 1
ATOM 523 N N . SER A 1 71 ? -40.440 -11.282 49.832 1.00 74.25 71 SER A N 1
ATOM 524 C CA . SER A 1 71 ? -39.399 -12.273 49.520 1.00 74.25 71 SER A CA 1
ATOM 525 C C . SER A 1 71 ? -39.310 -12.542 48.014 1.00 74.25 71 SER A C 1
ATOM 527 O O . SER A 1 71 ? -38.214 -12.672 47.457 1.00 74.25 71 SER A O 1
ATOM 529 N N . LEU A 1 72 ? -40.465 -12.564 47.341 1.00 82.12 72 LEU A N 1
ATOM 530 C CA . LEU A 1 72 ? -40.560 -12.770 45.901 1.00 82.12 72 LEU A CA 1
ATOM 531 C C . LEU A 1 72 ? -39.983 -11.574 45.135 1.00 82.12 72 LEU A C 1
ATOM 533 O O . LEU A 1 72 ? -39.164 -11.767 44.237 1.00 82.12 72 LEU A O 1
ATOM 537 N N . ASP A 1 73 ? -40.317 -10.350 45.543 1.00 84.62 73 ASP A N 1
ATOM 538 C CA . ASP A 1 73 ? -39.806 -9.128 44.911 1.00 84.62 73 ASP A CA 1
ATOM 539 C C . ASP A 1 73 ? -38.281 -9.008 45.025 1.00 84.62 73 ASP A C 1
ATOM 541 O O . ASP A 1 73 ? -37.592 -8.676 44.055 1.00 84.62 73 ASP A O 1
ATOM 545 N N . VAL A 1 74 ? -37.713 -9.362 46.182 1.00 86.81 74 VAL A N 1
ATOM 546 C CA . VAL A 1 74 ? -36.255 -9.395 46.372 1.00 86.81 74 VAL A CA 1
ATOM 547 C C . VAL A 1 74 ? -35.603 -10.470 45.496 1.00 86.81 74 VAL A C 1
ATOM 549 O O . VAL A 1 74 ? -34.521 -10.239 44.947 1.00 86.81 74 VAL A O 1
ATOM 552 N N . ALA A 1 75 ? -36.237 -11.634 45.328 1.00 88.31 75 ALA A N 1
ATOM 553 C CA . ALA A 1 75 ? -35.744 -12.680 44.433 1.00 88.31 75 ALA A CA 1
ATOM 554 C C . ALA A 1 75 ? -35.780 -12.240 42.958 1.00 88.31 75 ALA A C 1
ATOM 556 O O . ALA A 1 75 ? -34.799 -12.445 42.238 1.00 88.31 75 ALA A O 1
ATOM 557 N N . ILE A 1 76 ? -36.856 -11.570 42.528 1.00 92.25 76 ILE A N 1
ATOM 558 C CA . ILE A 1 76 ? -37.002 -11.016 41.174 1.00 92.25 76 ILE A CA 1
ATOM 559 C C . ILE A 1 76 ? -35.937 -9.948 40.914 1.00 92.25 76 ILE A C 1
ATOM 561 O O . ILE A 1 76 ? -35.234 -10.021 39.906 1.00 92.25 76 ILE A O 1
ATOM 565 N N . LEU A 1 77 ? -35.750 -8.998 41.834 1.00 92.50 77 LEU A N 1
ATOM 566 C CA . LEU A 1 77 ? -34.725 -7.958 41.706 1.00 92.50 77 LEU A CA 1
ATOM 567 C C . LEU A 1 77 ? -33.317 -8.555 41.631 1.00 92.50 77 LEU A C 1
ATOM 569 O O . LEU A 1 77 ? -32.510 -8.136 40.802 1.00 92.50 77 LEU A O 1
ATOM 573 N N . ARG A 1 78 ? -33.011 -9.577 42.441 1.00 94.56 78 ARG A N 1
ATOM 574 C CA . ARG A 1 78 ? -31.729 -10.294 42.347 1.00 94.56 78 ARG A CA 1
ATOM 575 C C . ARG A 1 78 ? -31.557 -10.940 40.975 1.00 94.56 78 ARG A C 1
ATOM 577 O O . ARG A 1 78 ? -30.505 -10.761 40.365 1.00 94.56 78 ARG A O 1
ATOM 584 N N . ALA A 1 79 ? -32.573 -11.641 40.471 1.00 94.81 79 ALA A N 1
ATOM 585 C CA . ALA A 1 79 ? -32.533 -12.259 39.148 1.00 94.81 79 ALA A CA 1
ATOM 586 C C . ALA A 1 79 ? -32.321 -11.219 38.034 1.00 94.81 79 ALA A C 1
ATOM 588 O O . ALA A 1 79 ? -31.478 -11.423 37.162 1.00 94.81 79 ALA A O 1
ATOM 589 N N . GLN A 1 80 ? -33.004 -10.072 38.103 1.00 96.38 80 GLN A N 1
ATOM 590 C CA . GLN A 1 80 ? -32.820 -8.960 37.166 1.00 96.38 80 GLN A CA 1
ATOM 591 C C . GLN A 1 80 ? -31.405 -8.377 37.228 1.00 96.38 80 GLN A C 1
ATOM 593 O O . GLN A 1 80 ? -30.796 -8.145 36.187 1.00 96.38 80 GLN A O 1
ATOM 598 N N . VAL A 1 81 ? -30.837 -8.195 38.424 1.00 96.88 81 VAL A N 1
ATOM 599 C CA . VAL A 1 81 ? -29.450 -7.729 38.584 1.00 96.88 81 VAL A CA 1
ATOM 600 C C . VAL A 1 81 ? -28.457 -8.736 38.004 1.00 96.88 81 VAL A C 1
ATOM 602 O O . VAL A 1 81 ? -27.505 -8.337 37.335 1.00 96.88 81 VAL A O 1
ATOM 605 N N . TYR A 1 82 ? -28.660 -10.039 38.213 1.00 97.44 82 TYR A N 1
ATOM 606 C CA . TYR A 1 82 ? -27.815 -11.066 37.597 1.00 97.44 82 TYR A CA 1
ATOM 607 C C . TYR A 1 82 ? -27.943 -11.075 36.069 1.00 97.44 82 TYR A C 1
ATOM 609 O O . TYR A 1 82 ? -26.929 -11.134 35.370 1.00 97.44 82 TYR A O 1
ATOM 617 N N . ALA A 1 83 ? -29.159 -10.953 35.536 1.00 96.62 83 ALA A N 1
ATOM 618 C CA . ALA A 1 83 ? -29.393 -10.835 34.099 1.00 96.62 83 ALA A CA 1
ATOM 619 C C . ALA A 1 83 ? -28.713 -9.581 33.518 1.00 96.62 83 ALA A C 1
ATOM 621 O O . ALA A 1 83 ? -28.008 -9.664 32.516 1.00 96.62 83 ALA A O 1
ATOM 622 N N . ALA A 1 84 ? -28.821 -8.435 34.192 1.00 97.12 84 ALA A N 1
ATOM 623 C CA . ALA A 1 84 ? -28.158 -7.201 33.780 1.00 97.12 84 ALA A CA 1
ATOM 624 C C . ALA A 1 84 ? -26.625 -7.332 33.806 1.00 97.12 84 ALA A C 1
ATOM 626 O O . ALA A 1 84 ? -25.961 -6.940 32.851 1.00 97.12 84 ALA A O 1
ATOM 627 N N . LYS A 1 85 ? -26.051 -7.945 34.850 1.00 97.69 85 LYS A N 1
ATOM 628 C CA . LYS A 1 85 ? -24.599 -8.180 34.950 1.00 97.69 85 LYS A CA 1
ATOM 629 C C . LYS A 1 85 ? -24.080 -9.122 33.868 1.00 97.69 85 LYS A C 1
ATOM 631 O O . LYS A 1 85 ? -23.007 -8.894 33.317 1.00 97.69 85 LYS A O 1
ATOM 636 N N . THR A 1 86 ? -24.824 -10.180 33.558 1.00 97.56 86 THR A N 1
ATOM 637 C CA . THR A 1 86 ? -24.441 -11.116 32.490 1.00 97.56 86 THR A CA 1
ATOM 638 C C . THR A 1 86 ? -24.538 -10.462 31.113 1.00 97.56 86 THR A C 1
ATOM 640 O O . THR A 1 86 ? -23.617 -10.618 30.311 1.00 97.56 86 THR A O 1
ATOM 643 N N . ALA A 1 87 ? -25.577 -9.659 30.866 1.00 97.31 87 ALA A N 1
ATOM 644 C CA . ALA A 1 87 ? -25.698 -8.853 29.653 1.00 97.31 87 ALA A CA 1
ATOM 645 C C . ALA A 1 87 ? -24.563 -7.821 29.530 1.00 97.31 87 ALA A C 1
ATOM 647 O O . ALA A 1 87 ? -23.964 -7.699 28.463 1.00 97.31 87 ALA A O 1
ATOM 648 N N . GL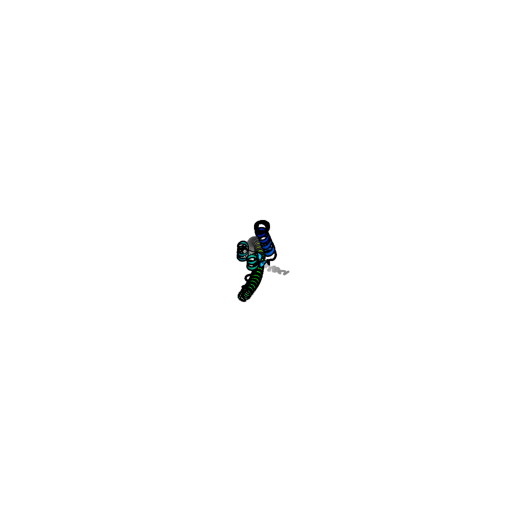N A 1 88 ? -24.206 -7.138 30.624 1.00 97.69 88 GLN A N 1
ATOM 649 C CA . GLN A 1 88 ? -23.078 -6.206 30.660 1.00 97.69 88 GLN A CA 1
ATOM 650 C C . GLN A 1 88 ? -21.756 -6.912 30.334 1.00 97.69 88 GLN A C 1
ATOM 652 O O . GLN A 1 88 ? -21.023 -6.459 29.460 1.00 97.69 88 GLN A O 1
ATOM 657 N N . ALA A 1 89 ? -21.476 -8.059 30.958 1.00 97.62 89 ALA A N 1
ATOM 658 C CA . ALA A 1 89 ? -20.262 -8.825 30.680 1.00 97.62 89 ALA A CA 1
ATOM 659 C C . ALA A 1 89 ? -20.200 -9.314 29.220 1.00 97.62 89 ALA A C 1
ATOM 661 O O . ALA A 1 89 ? -19.124 -9.363 28.621 1.00 97.62 89 ALA A O 1
ATOM 662 N N . ALA A 1 90 ? -21.341 -9.671 28.622 1.00 97.62 90 ALA A N 1
ATOM 663 C CA . ALA A 1 90 ? -21.412 -10.017 27.204 1.00 97.62 90 ALA A CA 1
ATOM 664 C C . ALA A 1 90 ? -21.127 -8.801 26.304 1.00 97.62 90 ALA A C 1
ATOM 666 O O . ALA A 1 90 ? -20.353 -8.919 25.352 1.00 97.62 90 ALA A O 1
ATOM 667 N N . ALA A 1 91 ? -21.685 -7.632 26.632 1.00 98.00 91 ALA A N 1
ATOM 668 C CA . ALA A 1 91 ? -21.444 -6.388 25.907 1.00 98.00 91 ALA A CA 1
ATOM 669 C C . ALA A 1 91 ? -19.976 -5.935 25.997 1.00 98.00 91 ALA A C 1
ATOM 671 O O . ALA A 1 91 ? -19.386 -5.574 24.983 1.00 98.00 91 ALA A O 1
ATOM 672 N N . GLU A 1 92 ? -19.354 -6.019 27.175 1.00 97.81 92 GLU A N 1
ATOM 673 C CA . GLU A 1 92 ? -17.934 -5.696 27.379 1.00 97.81 92 GLU A CA 1
ATOM 674 C C . GLU A 1 92 ? -17.016 -6.618 26.569 1.00 97.81 92 GLU A C 1
ATOM 676 O O . GLU A 1 92 ? -16.064 -6.155 25.940 1.00 97.81 92 GLU A O 1
ATOM 681 N N . ARG A 1 93 ? -17.328 -7.920 26.518 1.00 97.69 93 ARG A N 1
ATOM 682 C CA . ARG A 1 93 ? -16.593 -8.876 25.675 1.00 97.69 93 ARG A CA 1
ATOM 683 C C . ARG A 1 93 ? -16.696 -8.519 24.199 1.00 97.69 93 ARG A C 1
ATOM 685 O O . ARG A 1 93 ? -15.697 -8.604 23.489 1.00 97.69 93 ARG A O 1
ATOM 692 N N . GLU A 1 94 ? -17.878 -8.139 23.727 1.00 97.94 94 GLU A N 1
ATOM 693 C CA . GLU A 1 94 ? -18.055 -7.768 22.324 1.00 97.94 94 GLU A CA 1
ATOM 694 C C . GLU A 1 94 ? -17.369 -6.436 21.999 1.00 97.94 94 GLU A C 1
ATOM 696 O O . GLU A 1 94 ? -16.690 -6.325 20.978 1.00 97.94 94 GLU A O 1
ATOM 701 N N . HIS A 1 95 ? -17.433 -5.465 22.912 1.00 98.06 95 HIS A N 1
ATOM 702 C CA . HIS A 1 95 ? -16.690 -4.214 22.804 1.00 98.06 95 HIS A CA 1
ATOM 703 C C . HIS A 1 95 ? -15.176 -4.459 22.737 1.00 98.06 95 HIS A C 1
ATOM 705 O O . HIS A 1 95 ? -14.499 -3.891 21.884 1.00 98.06 95 HIS A O 1
ATOM 711 N N . ALA A 1 96 ? -14.631 -5.345 23.575 1.00 97.94 96 ALA A N 1
ATOM 712 C CA . ALA A 1 96 ? -13.211 -5.696 23.543 1.00 97.94 96 ALA A CA 1
ATOM 713 C C . ALA A 1 96 ? -12.791 -6.307 22.193 1.00 97.94 96 ALA A C 1
ATOM 715 O O . ALA A 1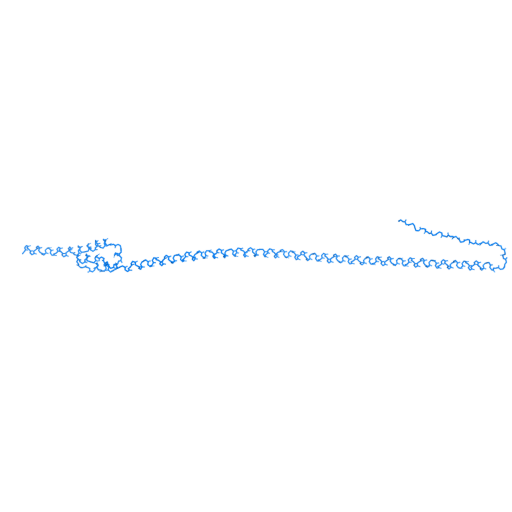 96 ? -11.746 -5.949 21.648 1.00 97.94 96 ALA A O 1
ATOM 716 N N . LYS A 1 97 ? -13.625 -7.179 21.605 1.00 98.06 97 LYS A N 1
ATOM 717 C CA . LYS A 1 97 ? -13.374 -7.716 20.256 1.00 98.06 97 LYS A CA 1
ATOM 718 C C . LYS A 1 97 ? -13.401 -6.626 19.190 1.00 98.06 97 LYS A C 1
ATOM 720 O O . LYS A 1 97 ? -12.605 -6.678 18.257 1.00 98.06 97 LYS A O 1
ATOM 725 N N . GLU A 1 98 ? -14.328 -5.679 19.285 1.00 98.00 98 GLU A N 1
ATOM 726 C CA . GLU A 1 98 ? -14.423 -4.565 18.339 1.00 98.00 98 GLU A CA 1
ATOM 727 C C . GLU A 1 98 ? -13.208 -3.633 18.444 1.00 98.00 98 GLU A C 1
ATOM 729 O O . GLU A 1 98 ? -12.643 -3.262 17.418 1.00 98.00 98 GLU A O 1
ATOM 734 N N . VAL A 1 99 ? -12.744 -3.318 19.659 1.00 98.38 99 VAL A N 1
ATOM 73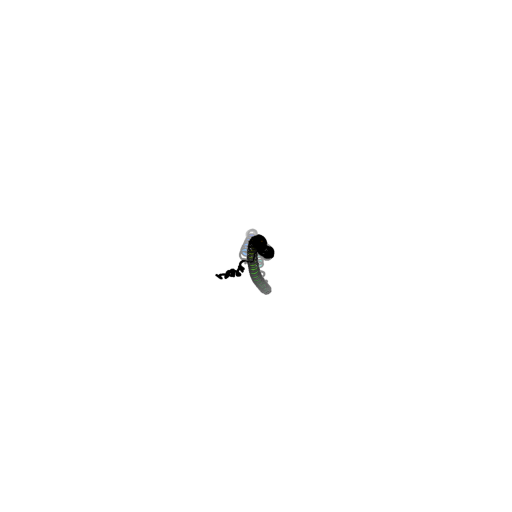5 C CA . VAL A 1 99 ? -11.505 -2.549 19.877 1.00 98.38 99 VAL A CA 1
ATOM 736 C C . VAL A 1 99 ? -10.319 -3.250 19.220 1.00 98.38 99 VAL A C 1
ATOM 738 O O . VAL A 1 99 ? -9.642 -2.647 18.391 1.00 98.38 99 VAL A O 1
ATOM 741 N N . PHE A 1 100 ? -10.136 -4.546 19.485 1.00 98.00 100 PHE A N 1
ATOM 742 C CA . PHE A 1 100 ? -9.060 -5.326 18.872 1.00 98.00 100 PHE A CA 1
ATOM 743 C C . PHE A 1 100 ? -9.155 -5.358 17.337 1.00 98.00 100 PHE A C 1
ATOM 745 O O . PHE A 1 100 ? -8.151 -5.217 16.637 1.00 98.00 100 PHE A O 1
ATOM 752 N N . ARG A 1 101 ? -10.369 -5.502 16.784 1.00 98.19 101 ARG A N 1
ATOM 753 C CA . ARG A 1 101 ? -10.598 -5.435 15.331 1.00 98.19 101 ARG A CA 1
ATOM 754 C C . ARG A 1 101 ? -10.175 -4.083 14.755 1.00 98.19 101 ARG A C 1
ATOM 756 O O . ARG A 1 101 ? -9.519 -4.055 13.714 1.00 98.19 101 ARG A O 1
ATOM 763 N N . ARG A 1 102 ? -10.511 -2.977 15.424 1.00 98.00 102 ARG A N 1
ATOM 764 C CA . ARG A 1 102 ? -10.143 -1.621 14.987 1.00 98.00 102 ARG A CA 1
ATOM 765 C C . ARG A 1 102 ? -8.645 -1.365 15.073 1.00 98.00 102 ARG A C 1
ATOM 767 O O . ARG A 1 102 ? -8.087 -0.811 14.132 1.00 98.00 102 ARG A O 1
ATOM 774 N N . GLU A 1 103 ? -7.995 -1.792 16.148 1.00 97.88 103 GLU A N 1
ATOM 775 C CA . GLU A 1 103 ? -6.542 -1.664 16.309 1.00 97.88 103 GLU A CA 1
ATOM 776 C C . GLU A 1 103 ? -5.788 -2.448 15.231 1.00 97.88 103 GLU A C 1
ATOM 778 O O . GLU A 1 103 ? -4.892 -1.906 14.583 1.00 97.88 103 GLU A O 1
ATOM 783 N N . ASN A 1 104 ? -6.211 -3.683 14.950 1.00 97.94 104 ASN A N 1
ATOM 784 C CA . ASN A 1 104 ? -5.633 -4.470 13.862 1.00 97.94 104 ASN A CA 1
ATOM 785 C C . ASN A 1 104 ? -5.856 -3.818 12.494 1.00 97.94 104 ASN A C 1
ATOM 787 O O . ASN A 1 104 ? -4.928 -3.751 11.690 1.00 97.94 104 ASN A O 1
ATOM 791 N N . ALA A 1 105 ? -7.057 -3.300 12.220 1.00 97.88 105 ALA A N 1
ATOM 792 C CA . ALA A 1 105 ? -7.324 -2.580 10.977 1.00 97.88 105 ALA A CA 1
ATOM 793 C C . ALA A 1 105 ? -6.446 -1.320 10.847 1.00 97.88 105 ALA A C 1
ATOM 795 O O . ALA A 1 105 ? -5.902 -1.049 9.775 1.00 97.88 105 ALA A O 1
ATOM 796 N N . ALA A 1 106 ? -6.247 -0.575 11.936 1.00 97.69 106 ALA A N 1
ATOM 797 C CA . ALA A 1 106 ? -5.357 0.584 11.967 1.00 97.69 106 ALA A CA 1
ATOM 798 C C . ALA A 1 106 ? -3.892 0.193 11.695 1.00 97.69 106 ALA A C 1
ATOM 800 O O . ALA A 1 106 ? -3.213 0.845 10.903 1.00 97.69 106 ALA A O 1
ATOM 801 N N . ALA A 1 107 ? -3.410 -0.907 12.278 1.00 97.81 107 ALA A N 1
ATOM 802 C CA . ALA A 1 107 ? -2.059 -1.408 12.029 1.00 97.81 107 ALA A CA 1
ATOM 803 C C . ALA A 1 107 ? -1.857 -1.838 10.564 1.00 97.81 107 ALA A C 1
ATOM 805 O O . ALA A 1 107 ? -0.857 -1.472 9.940 1.00 97.81 107 ALA A O 1
ATOM 806 N N . VAL A 1 108 ? -2.824 -2.565 9.991 1.00 97.81 108 VAL A N 1
ATOM 807 C CA . VAL A 1 108 ? -2.781 -2.993 8.584 1.00 97.81 108 VAL A CA 1
ATOM 808 C C . VAL A 1 108 ? -2.790 -1.784 7.653 1.00 97.81 108 VAL A C 1
ATOM 810 O O . VAL A 1 108 ? -1.926 -1.676 6.787 1.00 97.81 108 VAL A O 1
ATOM 813 N N . THR A 1 109 ? -3.712 -0.840 7.856 1.00 97.69 109 THR A N 1
ATOM 814 C CA . THR A 1 109 ? -3.794 0.375 7.027 1.00 97.69 109 THR A CA 1
ATOM 815 C C . THR A 1 109 ? -2.515 1.206 7.107 1.00 97.69 109 THR A C 1
ATOM 817 O O . THR A 1 109 ? -2.014 1.644 6.072 1.00 97.69 109 THR A O 1
ATOM 820 N N . PHE A 1 110 ? -1.926 1.356 8.295 1.00 98.19 110 PHE A N 1
ATOM 821 C CA . PHE A 1 110 ? -0.638 2.026 8.465 1.00 98.19 110 PHE A CA 1
ATOM 822 C C . PHE A 1 110 ? 0.492 1.325 7.692 1.00 98.19 110 PHE A C 1
ATOM 824 O O . PHE A 1 110 ? 1.258 1.988 6.986 1.00 98.19 110 PHE A O 1
ATOM 831 N N . SER A 1 111 ? 0.573 -0.010 7.763 1.00 98.00 111 SER A N 1
ATOM 832 C CA . SER A 1 111 ? 1.552 -0.790 6.990 1.00 98.00 111 SER A CA 1
ATOM 833 C C . SER A 1 111 ? 1.360 -0.597 5.486 1.00 98.00 111 SER A C 1
ATOM 835 O O . SER A 1 111 ? 2.308 -0.252 4.780 1.00 98.00 111 SER A O 1
ATOM 837 N N . SER A 1 112 ? 0.123 -0.712 4.996 1.00 97.75 112 SER A N 1
ATOM 838 C CA . SER A 1 112 ? -0.192 -0.519 3.579 1.00 97.75 112 SER A CA 1
ATOM 839 C C . SER A 1 112 ? 0.143 0.895 3.098 1.00 97.75 112 SER A C 1
ATOM 841 O O . SER A 1 112 ? 0.661 1.065 1.996 1.00 97.75 112 SER A O 1
ATOM 843 N N . MET A 1 113 ? -0.085 1.928 3.916 1.00 98.31 113 MET A N 1
ATOM 844 C CA . MET A 1 113 ? 0.313 3.299 3.576 1.00 98.31 113 MET A CA 1
ATOM 845 C C . MET A 1 113 ? 1.834 3.448 3.473 1.00 98.31 113 MET A C 1
ATOM 847 O O . MET A 1 113 ? 2.322 4.147 2.581 1.00 98.31 113 MET A O 1
ATOM 851 N N . LYS A 1 114 ? 2.592 2.780 4.349 1.00 98.31 114 LYS A N 1
ATOM 852 C CA . LYS A 1 114 ? 4.058 2.775 4.303 1.00 98.31 114 LYS A CA 1
ATOM 853 C C . LYS A 1 114 ? 4.577 2.083 3.040 1.00 98.31 114 LYS A C 1
ATOM 855 O O . LYS A 1 114 ? 5.437 2.640 2.359 1.00 98.31 114 LYS A O 1
ATOM 860 N N . GLU A 1 115 ? 4.030 0.921 2.695 1.00 98.31 115 GLU A N 1
ATOM 861 C CA . GLU A 1 115 ? 4.363 0.193 1.461 1.00 98.31 115 GLU A CA 1
ATOM 862 C C . GLU A 1 115 ? 4.000 1.001 0.209 1.00 98.31 115 GLU A C 1
ATOM 864 O O . GLU A 1 115 ? 4.781 1.094 -0.739 1.00 98.31 115 GLU A O 1
ATOM 869 N N . LEU A 1 116 ? 2.849 1.673 0.214 1.00 98.38 116 LEU A N 1
ATOM 870 C CA . LEU A 1 116 ? 2.424 2.544 -0.878 1.00 98.38 116 LEU A CA 1
ATOM 871 C C . LEU A 1 116 ? 3.337 3.772 -1.036 1.00 98.38 116 LEU A C 1
ATOM 873 O O . LEU A 1 116 ? 3.629 4.203 -2.152 1.00 98.38 116 LEU A O 1
ATOM 877 N N . ALA A 1 117 ? 3.824 4.344 0.066 1.00 98.31 117 ALA A N 1
ATOM 878 C CA . ALA A 1 117 ? 4.814 5.415 0.011 1.00 98.31 117 ALA A CA 1
ATOM 879 C C . ALA A 1 117 ? 6.148 4.921 -0.572 1.00 98.31 117 ALA A C 1
ATOM 881 O O . ALA A 1 117 ? 6.756 5.617 -1.386 1.00 98.31 117 ALA A O 1
ATOM 882 N N . GLU A 1 118 ? 6.581 3.719 -0.196 1.00 98.44 118 GLU A N 1
ATOM 883 C CA . GLU A 1 118 ? 7.827 3.131 -0.685 1.00 98.44 118 GLU A CA 1
ATOM 884 C C . GLU A 1 118 ? 7.757 2.774 -2.175 1.00 98.44 118 GLU A C 1
ATOM 886 O O . GLU A 1 118 ? 8.603 3.198 -2.962 1.00 98.44 118 GLU A O 1
ATOM 891 N N . THR A 1 119 ? 6.688 2.105 -2.604 1.00 98.38 119 THR A N 1
ATOM 892 C CA . THR A 1 119 ? 6.452 1.788 -4.023 1.00 98.38 119 THR A CA 1
ATOM 893 C C . THR A 1 119 ? 6.382 3.045 -4.889 1.00 98.38 119 THR A C 1
ATOM 895 O O . THR A 1 119 ? 6.909 3.058 -6.001 1.00 98.38 119 THR A O 1
ATOM 898 N N . ARG A 1 120 ? 5.820 4.153 -4.386 1.00 98.44 120 ARG A N 1
ATOM 899 C CA . ARG A 1 120 ? 5.850 5.449 -5.088 1.00 98.44 120 ARG A CA 1
ATOM 900 C C . ARG A 1 120 ? 7.267 5.990 -5.278 1.00 98.44 120 ARG A C 1
ATOM 902 O O . ARG A 1 120 ? 7.559 6.535 -6.344 1.00 98.44 120 ARG A O 1
ATOM 909 N N . ARG A 1 121 ? 8.151 5.844 -4.284 1.00 98.44 121 ARG A N 1
ATOM 910 C CA . ARG A 1 121 ? 9.567 6.237 -4.414 1.00 98.44 121 ARG A CA 1
ATOM 911 C C . ARG A 1 121 ? 10.274 5.377 -5.454 1.00 98.44 121 ARG A C 1
ATOM 913 O O . ARG A 1 121 ? 10.906 5.921 -6.356 1.00 98.44 121 ARG A O 1
ATOM 920 N N . GLN A 1 122 ? 10.098 4.061 -5.380 1.00 98.44 122 GLN A N 1
ATOM 921 C CA . GLN A 1 122 ? 10.675 3.117 -6.340 1.00 98.44 122 GLN A CA 1
ATOM 922 C C . GLN A 1 122 ? 10.176 3.374 -7.766 1.00 98.44 122 GLN A C 1
ATOM 924 O O . GLN A 1 122 ? 10.967 3.378 -8.706 1.00 98.44 122 GLN A O 1
ATOM 929 N N . LEU A 1 123 ? 8.888 3.688 -7.934 1.00 98.56 123 LEU A N 1
ATOM 930 C CA . LEU A 1 123 ? 8.317 4.061 -9.226 1.00 98.56 123 LEU A CA 1
ATOM 931 C C . LEU A 1 123 ? 8.967 5.329 -9.791 1.00 98.56 123 LEU A C 1
ATOM 933 O O . LEU A 1 123 ? 9.225 5.399 -10.990 1.00 98.56 123 LEU A O 1
ATOM 937 N N . LYS A 1 124 ? 9.234 6.337 -8.951 1.00 98.50 124 LYS A N 1
ATOM 938 C CA . LYS A 1 124 ? 9.916 7.562 -9.386 1.00 98.50 124 LYS A CA 1
ATOM 939 C C . LYS A 1 124 ? 11.327 7.252 -9.895 1.00 98.50 124 LYS A C 1
ATOM 941 O O . LYS A 1 124 ? 11.662 7.655 -11.005 1.00 98.50 124 LYS A O 1
ATOM 946 N N . ILE A 1 125 ? 12.091 6.465 -9.139 1.00 98.44 125 ILE A N 1
ATOM 947 C CA . ILE A 1 125 ? 13.438 6.021 -9.529 1.00 98.44 125 ILE A CA 1
ATOM 948 C C . ILE A 1 125 ? 13.383 5.221 -10.839 1.00 98.44 125 ILE A C 1
ATOM 950 O O . ILE A 1 125 ? 14.135 5.494 -11.769 1.00 98.44 125 ILE A O 1
ATOM 954 N N . SER A 1 126 ? 12.448 4.275 -10.958 1.00 98.25 126 SER A N 1
ATOM 955 C CA . SER A 1 126 ? 12.262 3.474 -12.172 1.00 98.25 126 SER A CA 1
ATOM 956 C C . SER A 1 126 ? 11.932 4.339 -13.394 1.00 98.25 126 SER A C 1
ATOM 958 O O . SER A 1 126 ? 12.494 4.127 -14.467 1.00 98.25 126 SER A O 1
ATOM 960 N N . LYS A 1 127 ? 11.086 5.366 -13.238 1.00 98.56 127 LYS A N 1
ATOM 961 C CA . LYS A 1 127 ? 10.780 6.324 -14.312 1.00 98.56 127 LYS A CA 1
ATOM 962 C C . LYS A 1 127 ? 12.008 7.123 -14.746 1.00 98.56 127 LYS A C 1
ATOM 964 O O . LYS A 1 127 ? 12.189 7.328 -15.945 1.00 98.56 127 LYS A O 1
ATOM 969 N N . GLU A 1 128 ? 12.840 7.556 -13.801 1.00 98.38 128 GLU A N 1
ATOM 970 C CA . GLU A 1 128 ? 14.097 8.255 -14.092 1.00 98.38 128 GLU A CA 1
ATOM 971 C C . GLU A 1 128 ? 15.077 7.343 -14.845 1.00 98.38 128 GLU A C 1
ATOM 973 O O . GLU A 1 128 ? 15.648 7.752 -15.855 1.00 98.38 128 GLU A O 1
ATOM 978 N N . ILE A 1 129 ? 15.212 6.083 -14.423 1.00 98.50 129 ILE A N 1
ATOM 979 C CA . ILE A 1 129 ? 16.031 5.074 -15.112 1.00 98.50 129 ILE A CA 1
ATOM 980 C C . ILE A 1 129 ? 15.503 4.812 -16.530 1.00 98.50 129 ILE A C 1
ATOM 982 O O . ILE A 1 129 ? 16.268 4.823 -17.490 1.00 98.50 129 ILE A O 1
ATOM 986 N N . ALA A 1 130 ? 14.191 4.645 -16.698 1.00 98.25 130 ALA A N 1
ATOM 987 C CA . ALA A 1 130 ? 13.580 4.438 -18.009 1.00 98.25 130 ALA A CA 1
ATOM 988 C C . ALA A 1 130 ? 13.727 5.657 -18.937 1.00 98.25 130 ALA A C 1
ATOM 990 O O . ALA A 1 130 ? 13.756 5.505 -20.157 1.00 98.25 130 ALA A O 1
ATOM 991 N N . ALA A 1 131 ? 13.783 6.876 -18.392 1.00 98.44 131 ALA A N 1
ATOM 992 C CA . ALA A 1 131 ? 14.092 8.072 -19.172 1.00 98.44 131 ALA A CA 1
ATOM 993 C C . ALA A 1 131 ? 15.555 8.072 -19.645 1.00 98.44 131 ALA A C 1
ATOM 995 O O . ALA A 1 131 ? 15.800 8.356 -20.814 1.00 98.44 131 ALA A O 1
ATOM 996 N N . ARG A 1 132 ? 16.501 7.677 -18.779 1.00 98.38 132 ARG A N 1
ATOM 997 C CA . ARG A 1 132 ? 17.920 7.521 -19.150 1.00 98.38 132 ARG A CA 1
ATOM 998 C C . ARG A 1 132 ? 18.100 6.489 -20.260 1.00 98.38 132 ARG A C 1
ATOM 1000 O O . ARG A 1 132 ? 18.664 6.821 -21.291 1.00 98.38 132 ARG A O 1
ATOM 1007 N N . TYR A 1 133 ? 17.522 5.296 -20.119 1.00 98.38 133 TYR A N 1
ATOM 1008 C CA . TYR A 1 133 ? 17.627 4.268 -21.160 1.00 98.38 133 TYR A CA 1
ATOM 1009 C C . TYR A 1 133 ? 17.009 4.683 -22.496 1.00 98.38 133 TYR A C 1
ATOM 1011 O O . TYR A 1 133 ? 17.529 4.313 -23.544 1.00 98.38 133 TYR A O 1
ATOM 1019 N N . ARG A 1 134 ? 15.916 5.458 -22.484 1.00 98.44 134 ARG A N 1
ATOM 1020 C CA . ARG A 1 134 ? 15.354 6.023 -23.720 1.00 98.44 134 ARG A CA 1
ATOM 1021 C C . ARG A 1 134 ? 16.327 6.991 -24.384 1.00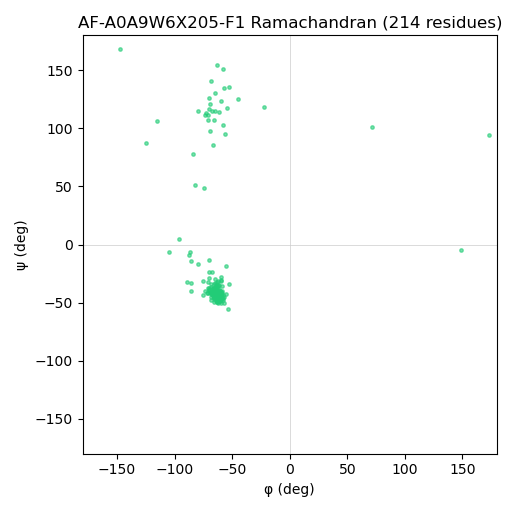 98.44 134 ARG A C 1
ATOM 1023 O O . ARG A 1 134 ? 16.564 6.870 -25.579 1.00 98.44 134 ARG A O 1
ATOM 1030 N N . HIS A 1 135 ? 16.931 7.883 -23.605 1.00 98.44 135 HIS A N 1
ATOM 1031 C CA . HIS A 1 135 ? 17.934 8.812 -24.114 1.00 98.44 135 HIS A CA 1
ATOM 1032 C C . HIS A 1 135 ? 19.176 8.094 -24.670 1.00 98.44 135 HIS A C 1
ATOM 1034 O O . HIS A 1 135 ? 19.658 8.427 -25.754 1.00 98.44 135 HIS A O 1
ATOM 1040 N N . ASP A 1 136 ? 19.666 7.069 -23.971 1.00 98.25 136 ASP A N 1
ATOM 1041 C CA . ASP A 1 136 ? 20.802 6.263 -24.426 1.00 98.25 136 ASP A CA 1
ATOM 1042 C C . ASP A 1 136 ? 20.463 5.521 -25.729 1.00 98.25 136 ASP A C 1
ATOM 1044 O O . ASP A 1 136 ? 21.265 5.505 -26.664 1.00 98.25 136 ASP A O 1
ATOM 1048 N N . ALA A 1 137 ? 19.250 4.968 -25.837 1.00 98.31 137 ALA A N 1
ATOM 1049 C CA . ALA A 1 137 ? 18.776 4.304 -27.049 1.00 98.31 137 ALA A CA 1
ATOM 1050 C C . ALA A 1 137 ? 18.659 5.271 -28.239 1.00 98.31 137 ALA A C 1
ATOM 1052 O O . ALA A 1 137 ? 19.082 4.932 -29.343 1.00 98.31 137 ALA A O 1
ATOM 1053 N N . GLU A 1 138 ? 18.137 6.481 -28.026 1.00 98.38 138 GLU A N 1
ATOM 1054 C CA . GLU A 1 138 ? 18.083 7.537 -29.046 1.00 98.38 138 GLU A CA 1
ATOM 1055 C C . GLU A 1 138 ? 19.490 7.937 -29.508 1.00 98.38 138 GLU A C 1
ATOM 1057 O O . GLU A 1 138 ? 19.752 8.036 -30.708 1.00 98.38 138 GLU A O 1
ATOM 1062 N N . THR A 1 139 ? 20.422 8.085 -28.565 1.00 98.38 139 THR A N 1
ATOM 1063 C CA . THR A 1 139 ? 21.823 8.418 -28.854 1.00 98.38 139 THR A CA 1
ATOM 1064 C C . THR A 1 139 ? 22.495 7.316 -29.671 1.00 98.38 139 THR A C 1
ATOM 1066 O O . THR A 1 139 ? 23.119 7.592 -30.697 1.00 98.38 139 THR A O 1
ATOM 1069 N N . MET A 1 140 ? 22.327 6.052 -29.274 1.00 98.19 140 MET A N 1
ATOM 1070 C CA . MET A 1 140 ? 22.843 4.910 -30.032 1.00 98.19 140 MET A CA 1
ATOM 1071 C C . MET A 1 140 ? 22.206 4.813 -31.419 1.00 98.19 140 MET A C 1
ATOM 1073 O O . MET A 1 140 ? 22.910 4.556 -32.393 1.00 98.19 140 MET A O 1
ATOM 1077 N N . SER A 1 141 ? 20.899 5.060 -31.534 1.00 98.38 141 SER A N 1
ATOM 1078 C CA . SER A 1 141 ? 20.209 5.086 -32.824 1.00 98.38 141 SER A CA 1
ATOM 1079 C C . SER A 1 141 ? 20.797 6.156 -33.743 1.00 98.38 141 SER A C 1
ATOM 1081 O O . SER A 1 141 ? 21.057 5.875 -34.910 1.00 98.38 141 SER A O 1
ATOM 1083 N N . ALA A 1 142 ? 21.070 7.357 -33.228 1.00 98.12 142 ALA A N 1
ATOM 1084 C CA . ALA A 1 142 ? 21.702 8.420 -34.003 1.00 98.12 142 ALA A CA 1
ATOM 1085 C C . ALA A 1 142 ? 23.107 8.021 -34.488 1.00 98.12 142 ALA A C 1
ATOM 1087 O O . ALA A 1 142 ? 23.448 8.247 -35.649 1.00 98.12 142 ALA A O 1
ATOM 1088 N N . VAL A 1 143 ? 23.908 7.369 -33.636 1.00 98.19 143 VAL A N 1
ATOM 1089 C CA . VAL A 1 143 ? 25.231 6.846 -34.019 1.00 98.19 143 VAL A CA 1
ATOM 1090 C C . VAL A 1 143 ? 25.115 5.778 -35.109 1.00 98.19 143 VAL A C 1
ATOM 1092 O O . VAL A 1 143 ? 25.911 5.779 -36.050 1.00 98.19 143 VAL A O 1
ATOM 1095 N N . VAL A 1 144 ? 24.133 4.879 -35.016 1.00 98.38 144 VAL A N 1
ATOM 1096 C CA . VAL A 1 144 ? 23.882 3.854 -36.040 1.00 98.38 144 VAL A CA 1
ATOM 1097 C C . VAL A 1 144 ? 23.513 4.493 -37.378 1.00 98.38 144 VAL A C 1
ATOM 1099 O O . VAL A 1 144 ? 24.066 4.093 -38.402 1.00 98.38 144 VAL A O 1
ATOM 1102 N N . GLU A 1 145 ? 22.642 5.503 -37.392 1.00 98.19 145 GLU A N 1
ATOM 1103 C CA . GLU A 1 145 ? 22.292 6.218 -38.626 1.00 98.19 145 GLU A CA 1
ATOM 1104 C C . GLU A 1 145 ? 23.503 6.938 -39.238 1.00 98.19 145 GLU A C 1
ATOM 1106 O O . GLU A 1 145 ? 23.755 6.805 -40.436 1.00 98.19 145 GLU A O 1
ATOM 1111 N N . GLN A 1 146 ? 24.342 7.588 -38.425 1.00 97.88 146 GLN A N 1
ATOM 1112 C CA . GLN A 1 146 ? 25.596 8.179 -38.909 1.00 97.88 146 GLN A CA 1
ATOM 1113 C C . GLN A 1 146 ? 26.527 7.132 -39.539 1.00 97.88 146 GLN A C 1
ATOM 1115 O O . GLN A 1 146 ? 27.119 7.374 -40.593 1.00 97.88 146 GLN A O 1
ATOM 1120 N N . HIS A 1 147 ? 26.647 5.948 -38.930 1.00 97.88 147 HIS A N 1
ATOM 1121 C CA . HIS A 1 147 ? 27.441 4.862 -39.502 1.00 97.88 147 HIS A CA 1
ATOM 1122 C C . HIS A 1 147 ? 26.852 4.364 -40.822 1.00 97.88 147 HIS A C 1
ATOM 1124 O O . HIS A 1 147 ? 27.608 4.160 -41.770 1.00 97.88 147 HIS A O 1
ATOM 1130 N N . LYS A 1 148 ? 25.525 4.205 -40.923 1.00 98.06 148 LYS A N 1
ATOM 1131 C CA . LYS A 1 148 ? 24.859 3.829 -42.180 1.00 98.06 148 LYS A CA 1
ATOM 1132 C C . LYS A 1 148 ? 25.170 4.822 -43.296 1.00 98.06 148 LYS A C 1
ATOM 1134 O O . LYS A 1 148 ? 25.545 4.401 -44.389 1.00 98.06 148 LYS A O 1
ATOM 1139 N N . GLU A 1 149 ? 25.098 6.123 -43.017 1.00 97.56 149 GLU A N 1
ATOM 1140 C CA . GLU A 1 149 ? 25.468 7.150 -43.994 1.00 97.56 149 GLU A CA 1
ATOM 1141 C C . GLU A 1 149 ? 26.933 7.035 -44.431 1.00 97.56 149 GLU A C 1
ATOM 1143 O O . GLU A 1 149 ? 27.238 7.122 -45.623 1.00 97.56 149 GLU A O 1
ATOM 1148 N N . LEU A 1 150 ? 27.855 6.834 -43.482 1.00 97.62 150 LEU A N 1
ATOM 1149 C CA . LEU A 1 150 ? 29.276 6.658 -43.786 1.00 97.62 150 LEU A CA 1
ATOM 1150 C C . LEU A 1 150 ? 29.514 5.427 -44.664 1.00 97.62 150 LEU A C 1
ATOM 1152 O O . LEU A 1 150 ? 30.227 5.527 -45.666 1.00 97.62 150 LEU A O 1
ATOM 1156 N N . TYR A 1 151 ? 28.883 4.296 -44.338 1.00 96.94 151 TYR A N 1
ATOM 1157 C CA . TYR A 1 151 ? 28.935 3.085 -45.154 1.00 96.94 151 TYR A CA 1
ATOM 1158 C C . TYR A 1 151 ? 28.423 3.342 -46.568 1.00 96.94 151 TYR A C 1
ATOM 1160 O O . TYR A 1 151 ? 29.102 2.993 -47.532 1.00 96.94 151 TYR A O 1
ATOM 1168 N N . GLN A 1 152 ? 27.290 4.025 -46.713 1.00 97.94 152 GLN A N 1
ATOM 1169 C CA . GLN A 1 152 ? 26.713 4.321 -48.021 1.00 97.94 152 GLN A CA 1
ATOM 1170 C C . GLN A 1 152 ? 27.607 5.252 -48.854 1.00 97.94 152 GLN A C 1
ATOM 1172 O O . GLN A 1 152 ? 27.784 5.048 -50.056 1.00 97.94 152 GLN A O 1
ATOM 1177 N N . ARG A 1 153 ? 28.249 6.248 -48.226 1.00 97.25 153 ARG A N 1
ATOM 1178 C CA . ARG A 1 153 ? 29.247 7.101 -48.897 1.00 97.25 153 ARG A CA 1
ATOM 1179 C C . ARG A 1 153 ? 30.459 6.291 -49.351 1.00 97.25 153 ARG A C 1
ATOM 1181 O O . ARG A 1 153 ? 30.938 6.495 -50.466 1.00 97.25 153 ARG A O 1
ATOM 1188 N N . MET A 1 154 ? 30.957 5.383 -48.512 1.00 97.19 154 MET A N 1
ATOM 1189 C CA . MET A 1 154 ? 32.080 4.510 -48.858 1.00 97.19 154 MET A CA 1
ATOM 1190 C C . MET A 1 154 ? 31.727 3.564 -50.005 1.00 97.19 154 MET A C 1
ATOM 1192 O O . MET A 1 154 ? 32.482 3.473 -50.970 1.00 97.19 154 MET A O 1
ATOM 1196 N N . GLU A 1 155 ? 30.555 2.940 -49.957 1.00 97.06 155 GLU A N 1
ATOM 1197 C CA . GLU A 1 155 ? 30.054 2.073 -51.020 1.00 97.06 155 GLU A CA 1
ATOM 1198 C C . GLU A 1 155 ? 29.923 2.834 -52.349 1.00 97.06 155 GLU A C 1
ATOM 1200 O O . GLU A 1 155 ? 30.382 2.362 -53.388 1.00 97.06 155 GLU A O 1
ATOM 1205 N N . ASN A 1 156 ? 29.384 4.057 -52.322 1.00 95.81 156 ASN A N 1
ATOM 1206 C CA . ASN A 1 156 ? 29.296 4.909 -53.509 1.00 95.81 156 ASN A CA 1
ATOM 1207 C C . ASN A 1 156 ? 30.680 5.259 -54.075 1.00 95.81 156 ASN A C 1
ATOM 1209 O O . ASN A 1 156 ? 30.866 5.242 -55.291 1.00 95.81 156 ASN A O 1
ATOM 1213 N N . ARG A 1 157 ? 31.673 5.539 -53.219 1.00 95.44 157 ARG A N 1
ATOM 1214 C CA . ARG A 1 157 ? 33.058 5.789 -53.657 1.00 95.44 157 ARG A CA 1
ATOM 1215 C C . ARG A 1 157 ? 33.675 4.563 -54.325 1.00 95.44 157 ARG A C 1
ATOM 1217 O O . ARG A 1 157 ? 34.336 4.729 -55.347 1.00 95.44 157 ARG A O 1
ATOM 1224 N N . VAL A 1 158 ? 33.446 3.366 -53.781 1.00 94.62 158 VAL A N 1
ATOM 1225 C CA . VAL A 1 158 ? 33.904 2.101 -54.383 1.00 9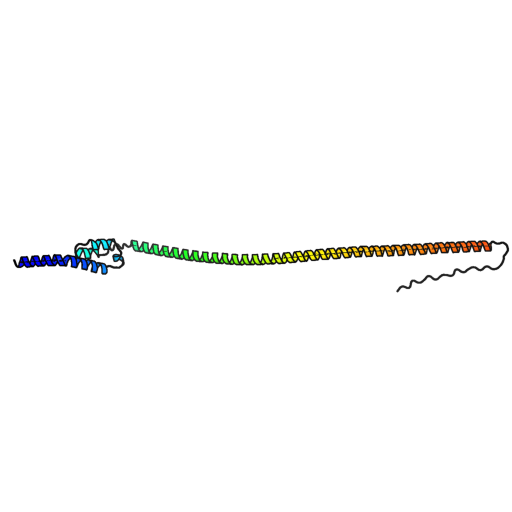4.62 158 VAL A CA 1
ATOM 1226 C C . VAL A 1 158 ? 33.247 1.899 -55.746 1.00 94.62 158 VAL A C 1
ATOM 1228 O O . VAL A 1 158 ? 33.955 1.762 -56.737 1.00 94.62 158 VAL A O 1
ATOM 1231 N N . LYS A 1 159 ? 31.918 2.030 -55.839 1.00 93.94 159 LYS A N 1
ATOM 1232 C CA . LYS A 1 159 ? 31.187 1.922 -57.115 1.00 93.94 159 LYS A CA 1
ATOM 1233 C C . LYS A 1 159 ? 31.709 2.900 -58.173 1.00 93.94 159 LYS A C 1
ATOM 1235 O O . LYS A 1 159 ? 31.890 2.525 -59.329 1.00 93.94 159 LYS A O 1
ATOM 1240 N N . VAL A 1 160 ? 31.987 4.152 -57.800 1.00 93.50 160 VAL A N 1
ATOM 1241 C CA . VAL A 1 160 ? 32.567 5.148 -58.720 1.00 93.50 160 VAL A CA 1
ATOM 1242 C C . VAL A 1 160 ? 33.996 4.771 -59.126 1.00 93.50 160 VAL A C 1
ATOM 1244 O O . VAL A 1 160 ? 34.351 4.906 -60.300 1.00 93.50 160 VAL A O 1
ATOM 1247 N N . ALA A 1 161 ? 34.824 4.290 -58.196 1.00 90.31 161 ALA A N 1
ATOM 1248 C CA . ALA A 1 161 ? 36.176 3.821 -58.499 1.00 90.31 161 ALA A CA 1
ATOM 1249 C C . ALA A 1 161 ? 36.157 2.636 -59.482 1.00 90.31 161 ALA A C 1
ATOM 1251 O O . ALA A 1 161 ? 36.902 2.648 -60.463 1.00 90.31 161 ALA A O 1
ATOM 1252 N N . ASP A 1 162 ? 35.245 1.683 -59.292 1.00 88.25 162 ASP A N 1
ATOM 1253 C CA . ASP A 1 162 ? 35.070 0.534 -60.183 1.00 88.25 162 ASP A CA 1
ATOM 1254 C C . ASP A 1 162 ? 34.650 0.981 -61.590 1.00 88.25 162 ASP A C 1
ATOM 1256 O O . ASP A 1 162 ? 35.296 0.634 -62.583 1.00 88.25 162 ASP A O 1
ATOM 1260 N N . VAL A 1 163 ? 33.626 1.837 -61.696 1.00 89.50 163 VAL A N 1
ATOM 1261 C CA . VAL A 1 163 ? 33.148 2.360 -62.988 1.00 89.50 163 VAL A CA 1
ATOM 1262 C C . VAL A 1 163 ? 34.231 3.174 -63.697 1.00 89.50 163 VAL A C 1
ATOM 1264 O O . VAL A 1 163 ? 34.445 3.016 -64.903 1.00 89.50 163 VAL A O 1
ATOM 1267 N N . THR A 1 164 ? 34.951 4.040 -62.982 1.00 86.12 164 THR A N 1
ATOM 1268 C CA . THR A 1 164 ? 36.024 4.856 -63.575 1.00 86.12 164 THR A CA 1
ATOM 1269 C C . THR A 1 164 ? 37.230 4.014 -63.992 1.00 86.12 164 THR A C 1
ATOM 1271 O O . THR A 1 164 ? 37.808 4.277 -65.051 1.00 86.12 164 THR A O 1
ATOM 1274 N N . GLY A 1 165 ? 37.581 2.974 -63.231 1.00 84.12 165 GLY A N 1
ATOM 1275 C CA . GLY A 1 165 ? 38.606 1.993 -63.589 1.00 84.12 165 GLY A CA 1
ATOM 1276 C C . GLY A 1 165 ? 38.254 1.233 -64.869 1.00 84.12 165 GLY A C 1
ATOM 1277 O O . GLY A 1 165 ? 39.048 1.194 -65.816 1.00 84.12 165 GLY A O 1
ATOM 1278 N N . VAL A 1 166 ? 37.025 0.721 -64.964 1.00 80.38 166 VAL A N 1
ATOM 1279 C CA . VAL A 1 166 ? 36.508 0.077 -66.183 1.00 80.38 166 VAL A CA 1
ATOM 1280 C C . VAL A 1 166 ? 36.505 1.061 -67.358 1.00 80.38 166 VAL A C 1
ATOM 1282 O O . VAL A 1 166 ? 37.010 0.753 -68.435 1.00 80.38 166 VAL A O 1
ATOM 1285 N N . THR A 1 167 ? 36.043 2.292 -67.153 1.00 84.31 167 THR A N 1
ATOM 1286 C CA . THR A 1 167 ? 36.006 3.308 -68.218 1.00 84.31 167 THR A CA 1
ATOM 1287 C C . THR A 1 167 ? 37.411 3.649 -68.726 1.00 84.31 167 THR A C 1
ATOM 1289 O O . THR A 1 167 ? 37.638 3.725 -69.937 1.00 84.31 167 THR A O 1
ATOM 1292 N N . ARG A 1 168 ? 38.393 3.800 -67.824 1.00 81.44 168 ARG A N 1
ATOM 1293 C CA . ARG A 1 168 ? 39.798 4.052 -68.188 1.00 81.44 168 ARG A CA 1
ATOM 1294 C C . ARG A 1 168 ? 40.405 2.896 -68.976 1.00 81.44 168 ARG A C 1
ATOM 1296 O O . ARG A 1 168 ? 41.075 3.148 -69.979 1.00 81.44 168 ARG A O 1
ATOM 1303 N N . THR A 1 169 ? 40.172 1.651 -68.562 1.00 80.50 169 THR A N 1
ATOM 1304 C CA . THR A 1 169 ? 40.696 0.472 -69.273 1.00 80.50 169 THR A CA 1
ATOM 1305 C C . THR A 1 169 ? 40.082 0.334 -70.667 1.00 80.50 169 THR A C 1
ATOM 1307 O O . THR A 1 169 ? 40.814 0.112 -71.634 1.00 80.50 169 THR A O 1
ATOM 1310 N N . VAL A 1 170 ? 38.774 0.570 -70.816 1.00 83.19 170 VAL A N 1
ATOM 1311 C CA . VAL A 1 170 ? 38.094 0.602 -72.122 1.00 83.19 170 VAL A CA 1
ATOM 1312 C C . VAL A 1 170 ? 38.658 1.714 -73.014 1.00 83.19 170 VAL A C 1
ATOM 1314 O O . VAL A 1 170 ? 39.002 1.464 -74.172 1.00 83.19 170 VAL A O 1
ATOM 1317 N N . ALA A 1 171 ? 38.835 2.928 -72.484 1.00 83.94 171 ALA A N 1
ATOM 1318 C CA . ALA A 1 171 ? 39.413 4.047 -73.230 1.00 83.94 171 ALA A CA 1
ATOM 1319 C C . ALA A 1 171 ? 40.871 3.787 -73.654 1.00 83.94 171 ALA A C 1
ATOM 1321 O O . ALA A 1 171 ? 41.280 4.168 -74.754 1.00 83.94 171 ALA A O 1
ATOM 1322 N N . MET A 1 172 ? 41.666 3.124 -72.808 1.00 83.62 172 MET A N 1
ATOM 1323 C CA . MET A 1 172 ? 43.030 2.705 -73.142 1.00 83.62 172 MET A CA 1
ATOM 1324 C C . MET A 1 172 ? 43.038 1.650 -74.254 1.00 83.62 172 MET A C 1
ATOM 1326 O O . MET A 1 172 ? 43.769 1.814 -75.228 1.00 83.62 172 MET A O 1
ATOM 1330 N N . ARG A 1 173 ? 42.180 0.623 -74.173 1.00 84.94 173 ARG A N 1
ATOM 1331 C CA . ARG A 1 173 ? 42.031 -0.386 -75.237 1.00 84.94 173 ARG A CA 1
ATOM 1332 C C . ARG A 1 173 ? 41.637 0.246 -76.570 1.00 84.94 173 ARG A C 1
ATOM 1334 O O . ARG A 1 173 ? 42.237 -0.078 -77.590 1.00 84.94 173 ARG A O 1
ATOM 1341 N N . LYS A 1 174 ? 40.692 1.192 -76.563 1.00 88.56 174 LYS A N 1
ATOM 1342 C CA . LYS A 1 174 ? 40.273 1.917 -77.772 1.00 88.56 174 LYS A CA 1
ATOM 1343 C C . LYS A 1 174 ? 41.417 2.737 -78.375 1.00 88.56 174 LYS A C 1
ATOM 1345 O O . LYS A 1 174 ? 41.623 2.679 -79.583 1.00 88.56 174 LYS A O 1
ATOM 1350 N N . ARG A 1 175 ? 42.189 3.459 -77.550 1.00 85.75 175 ARG A N 1
ATOM 1351 C CA . ARG A 1 175 ? 43.381 4.195 -78.012 1.00 85.75 175 ARG A CA 1
ATOM 1352 C C . ARG A 1 175 ? 44.426 3.262 -78.617 1.00 85.75 175 ARG A C 1
ATOM 1354 O O . ARG A 1 175 ? 44.894 3.540 -79.713 1.00 85.75 175 ARG A O 1
ATOM 1361 N N . ASN A 1 176 ? 44.727 2.144 -77.958 1.00 84.62 176 ASN A N 1
ATOM 1362 C CA . ASN A 1 176 ? 45.676 1.159 -78.476 1.00 84.62 176 ASN A CA 1
ATOM 1363 C C . ASN A 1 176 ? 45.196 0.554 -79.805 1.00 84.62 176 ASN A C 1
ATOM 1365 O O . ASN A 1 176 ? 45.975 0.429 -80.740 1.00 84.62 176 ASN A O 1
ATOM 1369 N N . ALA A 1 177 ? 43.911 0.220 -79.939 1.00 83.56 177 ALA A N 1
ATOM 1370 C CA . ALA A 1 177 ? 43.370 -0.282 -81.202 1.00 83.56 177 ALA A CA 1
ATOM 1371 C C . ALA A 1 177 ? 43.520 0.740 -82.347 1.00 83.56 177 ALA A C 1
ATOM 1373 O O . ALA A 1 177 ? 43.869 0.367 -83.466 1.00 83.56 177 ALA A O 1
ATOM 1374 N N . LEU A 1 178 ? 43.308 2.031 -82.064 1.00 86.25 178 LEU A N 1
ATOM 1375 C CA . LEU A 1 178 ? 43.502 3.105 -83.041 1.00 86.25 178 LEU A CA 1
ATOM 1376 C C . LEU A 1 178 ? 44.976 3.276 -83.430 1.00 86.25 178 LEU A C 1
ATOM 1378 O O . LEU A 1 178 ? 45.268 3.374 -84.620 1.00 86.25 178 LEU A O 1
ATOM 1382 N N . THR A 1 179 ? 45.907 3.250 -82.470 1.00 85.38 179 THR A N 1
ATOM 1383 C CA . THR A 1 179 ? 47.345 3.355 -82.773 1.00 85.38 179 THR A CA 1
ATOM 1384 C C . THR A 1 179 ? 47.836 2.174 -83.604 1.00 85.38 179 THR A C 1
ATOM 1386 O O . THR A 1 179 ? 48.576 2.381 -84.568 1.00 85.38 179 THR A O 1
ATOM 1389 N N . TRP A 1 180 ? 47.384 0.955 -83.295 1.00 77.38 180 TRP A N 1
ATOM 1390 C CA . TRP A 1 180 ? 47.668 -0.234 -84.099 1.00 77.38 180 TRP A CA 1
ATOM 1391 C C . TRP A 1 180 ? 47.070 -0.134 -85.508 1.00 77.38 180 TRP A C 1
ATOM 1393 O O . TRP A 1 180 ? 47.758 -0.440 -86.483 1.00 77.38 180 TRP A O 1
ATOM 1403 N N . ALA A 1 181 ? 45.838 0.363 -85.653 1.00 80.19 181 ALA A N 1
ATOM 1404 C CA . ALA A 1 181 ? 45.227 0.592 -86.963 1.00 80.19 181 ALA A CA 1
ATOM 1405 C C . ALA A 1 181 ? 45.988 1.647 -87.792 1.00 80.19 181 ALA A C 1
ATOM 1407 O O . ALA A 1 181 ? 46.200 1.455 -88.990 1.00 80.19 181 ALA A O 1
ATOM 1408 N N . ASP A 1 182 ? 46.450 2.737 -87.170 1.00 79.12 182 ASP A N 1
ATOM 1409 C CA . ASP A 1 182 ? 47.277 3.761 -87.823 1.00 79.12 182 ASP A CA 1
ATOM 1410 C C . ASP A 1 182 ? 48.671 3.254 -88.199 1.00 79.12 182 ASP A C 1
ATOM 1412 O O . ASP A 1 182 ? 49.196 3.610 -89.257 1.00 79.12 182 ASP A O 1
ATOM 1416 N N . ALA A 1 183 ? 49.290 2.425 -87.357 1.00 75.00 183 ALA A N 1
ATOM 1417 C CA . ALA A 1 183 ? 50.548 1.757 -87.680 1.00 75.00 183 ALA A CA 1
ATOM 1418 C C . ALA A 1 183 ? 50.372 0.807 -88.877 1.00 75.00 183 ALA A C 1
ATOM 1420 O O . ALA A 1 183 ? 51.171 0.850 -89.812 1.00 75.00 183 ALA A O 1
ATOM 1421 N N . GLY A 1 184 ? 49.282 0.034 -88.908 1.00 75.31 184 GLY A N 1
ATOM 1422 C CA . GLY A 1 184 ? 48.921 -0.816 -90.044 1.00 75.31 184 GLY A CA 1
ATOM 1423 C C . GLY A 1 184 ? 48.686 -0.021 -91.332 1.00 75.31 184 GLY A C 1
ATOM 1424 O O . GLY A 1 184 ? 49.225 -0.380 -92.379 1.00 75.31 184 GLY A O 1
ATOM 1425 N N . ARG A 1 185 ? 47.959 1.105 -91.268 1.00 72.44 185 ARG A N 1
ATOM 1426 C CA . ARG A 1 185 ? 47.768 2.016 -92.415 1.00 72.44 185 ARG A CA 1
ATOM 1427 C C . ARG A 1 185 ? 49.089 2.588 -92.929 1.00 72.44 185 ARG A C 1
ATOM 1429 O O . ARG A 1 185 ? 49.322 2.577 -94.137 1.00 72.44 185 ARG A O 1
ATOM 1436 N N . ARG A 1 186 ? 49.967 3.045 -92.029 1.00 67.44 186 ARG A N 1
ATOM 1437 C CA . ARG A 1 186 ? 51.301 3.554 -92.387 1.00 67.44 186 ARG A CA 1
ATOM 1438 C C . ARG A 1 186 ? 52.162 2.471 -93.031 1.00 67.44 186 ARG A C 1
ATOM 1440 O O . ARG A 1 186 ? 52.712 2.717 -94.099 1.00 67.44 186 ARG A O 1
ATOM 1447 N N . CYS A 1 187 ? 52.200 1.268 -92.465 1.00 64.06 187 CYS A N 1
ATOM 1448 C CA . CYS A 1 187 ? 52.919 0.134 -93.045 1.00 64.06 187 CYS A CA 1
ATOM 1449 C C . CYS A 1 187 ? 52.396 -0.206 -94.452 1.00 64.06 187 CYS A C 1
ATOM 1451 O O . CYS A 1 187 ? 53.169 -0.269 -95.403 1.00 64.06 187 CYS A O 1
ATOM 1453 N N . ASN A 1 188 ? 51.073 -0.279 -94.628 1.00 60.84 188 ASN A N 1
ATOM 1454 C CA . ASN A 1 188 ? 50.452 -0.540 -95.930 1.00 60.84 188 ASN A CA 1
ATOM 1455 C C . ASN A 1 188 ? 50.763 0.566 -96.962 1.00 60.84 188 ASN A C 1
ATOM 1457 O O . ASN A 1 188 ? 50.973 0.282 -98.137 1.00 60.84 188 ASN A O 1
ATOM 1461 N N . SER A 1 189 ? 50.858 1.831 -96.535 1.00 59.62 189 SER A N 1
ATOM 1462 C CA . SER A 1 189 ? 51.252 2.943 -97.415 1.00 59.62 189 SER A CA 1
ATOM 1463 C C . SER A 1 189 ? 52.736 2.915 -97.813 1.00 59.62 189 SER A C 1
ATOM 1465 O O . SER A 1 189 ? 53.076 3.290 -98.933 1.00 59.62 189 SER A O 1
ATOM 1467 N N . VAL A 1 190 ? 53.615 2.418 -96.934 1.00 58.69 190 VAL A N 1
ATOM 1468 C CA . VAL A 1 190 ? 55.046 2.223 -97.220 1.00 58.69 190 VAL A CA 1
ATOM 1469 C C . VAL A 1 190 ? 55.247 1.032 -98.161 1.00 58.69 190 VAL A C 1
ATOM 1471 O O . VAL A 1 190 ? 56.009 1.140 -99.118 1.00 58.69 190 VAL A O 1
ATOM 1474 N N . CYS A 1 191 ? 54.495 -0.057 -97.972 1.00 53.81 191 CYS A N 1
ATOM 1475 C CA . CYS A 1 191 ? 54.513 -1.230 -98.853 1.00 53.81 191 CYS A CA 1
ATOM 1476 C C . CYS A 1 191 ? 53.880 -0.987 -100.237 1.00 53.81 191 CYS A C 1
ATOM 1478 O O . CYS A 1 191 ? 54.073 -1.799 -101.137 1.00 53.81 191 CYS A O 1
ATOM 1480 N N . LYS A 1 192 ? 53.143 0.116 -100.431 1.00 51.03 192 LYS A N 1
ATOM 1481 C CA . LYS A 1 192 ? 52.551 0.509 -101.723 1.00 51.03 192 LYS A CA 1
ATOM 1482 C C . LYS A 1 192 ? 53.392 1.509 -102.528 1.00 51.03 192 LYS A C 1
ATOM 1484 O O . LYS A 1 192 ? 52.939 1.946 -103.584 1.00 51.03 192 LYS A O 1
ATOM 1489 N N . ARG A 1 193 ? 54.607 1.869 -102.087 1.00 45.03 193 ARG A N 1
ATOM 1490 C CA . ARG A 1 193 ? 55.547 2.608 -102.948 1.00 45.03 193 ARG A CA 1
ATOM 1491 C C . ARG A 1 193 ? 56.044 1.684 -104.072 1.00 45.03 193 ARG A C 1
ATOM 1493 O O . ARG A 1 193 ? 56.655 0.660 -103.764 1.00 45.03 193 ARG A O 1
ATOM 1500 N N . PRO A 1 194 ? 55.838 2.020 -105.356 1.00 45.12 194 PRO A N 1
ATOM 1501 C CA . PRO A 1 194 ? 56.411 1.247 -106.448 1.00 45.12 194 PRO A CA 1
ATOM 1502 C C . PRO A 1 194 ? 57.927 1.489 -106.465 1.00 45.12 194 PRO A C 1
ATOM 1504 O O . PRO A 1 194 ? 58.369 2.607 -106.717 1.00 45.12 194 PRO A O 1
ATOM 1507 N N . GLY A 1 195 ? 58.721 0.463 -106.134 1.00 49.25 195 GLY A N 1
ATOM 1508 C CA . GLY A 1 195 ? 60.182 0.517 -106.291 1.00 49.25 195 GLY A CA 1
ATOM 1509 C C . GLY A 1 195 ? 61.054 -0.270 -105.305 1.00 49.25 195 GLY A C 1
ATOM 1510 O O . GLY A 1 195 ? 62.260 -0.310 -105.511 1.00 49.25 195 GLY A O 1
ATOM 1511 N N . LEU A 1 196 ? 60.516 -0.914 -104.262 1.00 44.09 196 LEU A N 1
ATOM 1512 C CA . LEU A 1 196 ? 61.327 -1.714 -103.327 1.00 44.09 196 LEU A CA 1
ATOM 1513 C C . LEU A 1 196 ? 60.797 -3.148 -103.213 1.00 44.09 196 LEU A C 1
ATOM 1515 O O . LEU A 1 196 ? 60.010 -3.479 -102.331 1.00 44.09 196 LEU A O 1
ATOM 1519 N N . HIS A 1 197 ? 61.271 -4.020 -104.102 1.00 46.41 197 HIS A N 1
ATOM 1520 C CA . HIS A 1 197 ? 61.296 -5.455 -103.834 1.00 46.41 197 HIS A CA 1
ATOM 1521 C C . HIS A 1 197 ? 62.394 -5.735 -102.804 1.00 46.41 197 HIS A C 1
ATOM 1523 O O . HIS A 1 197 ? 63.577 -5.580 -103.098 1.00 46.41 197 HIS A O 1
ATOM 1529 N N . GLY A 1 198 ? 62.022 -6.159 -101.594 1.00 43.62 198 GLY A N 1
ATOM 1530 C CA . GLY A 1 198 ? 63.017 -6.598 -100.619 1.00 43.62 198 GLY A CA 1
ATOM 1531 C C . GLY A 1 198 ? 62.478 -6.898 -99.225 1.00 43.62 198 GLY A C 1
ATOM 1532 O O . GLY A 1 198 ? 62.467 -6.021 -98.375 1.00 43.62 198 GLY A O 1
ATOM 1533 N N . ARG A 1 199 ? 62.173 -8.183 -98.995 1.00 42.38 199 ARG A N 1
ATOM 1534 C CA . ARG A 1 199 ? 62.036 -8.884 -97.698 1.00 42.38 199 ARG A CA 1
ATOM 1535 C C . ARG A 1 199 ? 60.807 -8.541 -96.845 1.00 42.38 199 ARG A C 1
ATOM 1537 O O . ARG A 1 199 ? 60.776 -7.590 -96.074 1.00 42.38 199 ARG A O 1
ATOM 1544 N N . TYR A 1 200 ? 59.837 -9.448 -96.916 1.00 41.00 200 TYR A N 1
ATOM 1545 C CA . TYR A 1 200 ? 58.769 -9.609 -95.939 1.00 41.00 200 TYR A CA 1
ATOM 1546 C C . TYR A 1 200 ? 59.351 -9.930 -94.555 1.00 41.00 200 TYR A C 1
ATOM 1548 O O . TYR A 1 200 ? 60.048 -10.928 -94.394 1.00 41.00 200 TYR A O 1
ATOM 1556 N N . TRP A 1 201 ? 59.013 -9.117 -93.558 1.00 38.84 201 TRP A N 1
ATOM 1557 C CA . TRP A 1 201 ? 58.974 -9.533 -92.159 1.00 38.84 201 TRP A CA 1
ATOM 1558 C C . TRP A 1 201 ? 57.517 -9.436 -91.712 1.00 38.84 201 TRP A C 1
ATOM 1560 O O . TRP A 1 201 ? 56.979 -8.343 -91.552 1.00 38.84 201 TRP A O 1
ATOM 1570 N N . TYR A 1 202 ? 56.864 -10.585 -91.555 1.00 38.25 202 TYR A N 1
ATOM 1571 C CA . TYR A 1 202 ? 55.643 -10.669 -90.763 1.00 38.25 202 TYR A CA 1
ATOM 1572 C C . TYR A 1 202 ? 56.032 -10.470 -89.293 1.00 38.25 202 TYR A C 1
ATOM 1574 O O . TYR A 1 202 ? 56.887 -11.212 -88.805 1.00 38.25 202 TYR A O 1
ATOM 1582 N N . PRO A 1 203 ? 55.427 -9.530 -88.550 1.00 42.00 203 PRO A N 1
ATOM 1583 C CA . PRO A 1 203 ? 55.457 -9.618 -87.106 1.00 42.00 203 PRO A CA 1
ATOM 1584 C C . PRO A 1 203 ? 54.507 -10.748 -86.700 1.00 42.00 203 PRO A C 1
ATOM 1586 O O . PRO A 1 203 ? 53.293 -10.662 -86.884 1.00 42.00 203 PRO A O 1
ATOM 1589 N N . VAL A 1 204 ? 55.090 -11.832 -86.192 1.00 42.12 204 VAL A N 1
ATOM 1590 C CA . VAL A 1 204 ? 54.389 -12.889 -85.458 1.00 42.12 204 VAL A CA 1
ATOM 1591 C C . VAL A 1 204 ? 53.578 -12.229 -84.330 1.00 42.12 204 VAL A C 1
ATOM 1593 O O . VAL A 1 204 ? 54.115 -11.341 -83.658 1.00 42.12 204 VAL A O 1
ATOM 1596 N N . PRO A 1 205 ? 52.311 -12.612 -84.094 1.00 40.50 205 PRO A N 1
ATOM 1597 C CA . PRO A 1 205 ? 51.586 -12.164 -82.916 1.00 40.50 205 PRO A CA 1
ATOM 1598 C C . PRO A 1 205 ? 52.336 -12.679 -81.687 1.00 40.50 205 PRO A C 1
ATOM 1600 O O . PRO A 1 205 ? 52.442 -13.885 -81.480 1.00 40.50 205 PRO A O 1
ATOM 1603 N N . ILE A 1 206 ? 52.894 -11.777 -80.885 1.00 41.31 206 ILE A N 1
ATOM 1604 C CA . ILE A 1 206 ? 53.325 -12.142 -79.540 1.00 41.31 206 ILE A CA 1
ATOM 1605 C C . ILE A 1 206 ? 52.035 -12.359 -78.755 1.00 41.31 206 ILE A C 1
ATOM 1607 O O . ILE A 1 206 ? 51.329 -11.396 -78.447 1.00 41.31 206 ILE A O 1
ATOM 1611 N N . ASP A 1 207 ? 51.726 -13.623 -78.469 1.00 44.25 207 ASP A N 1
ATOM 1612 C CA . ASP A 1 207 ? 50.787 -14.002 -77.421 1.00 44.25 207 ASP A CA 1
ATOM 1613 C C . ASP A 1 207 ? 51.277 -13.380 -76.109 1.00 44.25 207 ASP A C 1
ATOM 1615 O O . ASP A 1 207 ? 52.155 -13.896 -75.415 1.00 44.25 207 ASP A O 1
ATOM 1619 N N . LEU A 1 208 ? 50.732 -12.209 -75.780 1.00 42.94 208 LEU A N 1
ATOM 1620 C CA . LEU A 1 208 ? 50.836 -11.650 -74.445 1.00 42.94 208 LEU A CA 1
ATOM 1621 C C . LEU A 1 208 ? 49.995 -12.539 -73.539 1.00 42.94 208 LEU A C 1
ATOM 1623 O O . LEU A 1 208 ? 48.771 -12.415 -73.483 1.00 42.94 208 LEU A O 1
ATOM 1627 N N . HIS A 1 209 ? 50.698 -13.449 -72.868 1.00 37.91 209 HIS A N 1
ATOM 1628 C CA . HIS A 1 209 ? 50.266 -14.177 -71.689 1.00 37.91 209 HIS A CA 1
ATOM 1629 C C . HIS A 1 209 ? 49.142 -13.453 -70.939 1.00 37.91 209 HIS A C 1
ATOM 1631 O O . HIS A 1 209 ? 49.313 -12.361 -70.393 1.00 37.91 209 HIS A O 1
ATOM 1637 N N . THR A 1 210 ? 47.999 -14.124 -70.862 1.00 43.88 210 THR A N 1
ATOM 1638 C CA . THR A 1 210 ? 47.026 -13.966 -69.787 1.00 43.88 210 THR A CA 1
ATOM 1639 C C . THR A 1 210 ? 47.768 -13.950 -68.446 1.00 43.88 210 THR A C 1
ATOM 1641 O O . THR A 1 210 ? 48.474 -14.916 -68.141 1.00 43.88 210 THR A O 1
ATOM 1644 N N . PRO A 1 211 ? 47.602 -12.925 -67.593 1.00 40.75 211 PRO A N 1
ATOM 1645 C CA . PRO A 1 211 ? 47.933 -13.084 -66.191 1.00 40.75 211 PRO A CA 1
ATOM 1646 C C . PRO A 1 211 ? 46.955 -14.118 -65.631 1.00 40.75 211 PRO A C 1
ATOM 1648 O O . PRO A 1 211 ? 45.744 -13.889 -65.598 1.00 40.75 211 PRO A O 1
ATOM 1651 N N . ARG A 1 212 ? 47.478 -15.277 -65.216 1.00 38.19 212 ARG A N 1
ATOM 1652 C CA . ARG A 1 212 ? 46.780 -16.150 -64.273 1.00 38.19 212 ARG A CA 1
ATOM 1653 C C . ARG A 1 212 ? 46.451 -15.300 -63.050 1.00 38.19 212 ARG A C 1
ATOM 1655 O O . ARG A 1 212 ? 47.357 -14.818 -62.374 1.00 38.19 212 ARG A O 1
ATOM 1662 N N . LEU A 1 213 ? 45.162 -15.133 -62.779 1.00 42.09 213 LEU A N 1
ATOM 1663 C CA . LEU A 1 213 ? 44.679 -14.788 -61.452 1.00 42.09 213 LEU A CA 1
ATOM 1664 C C . LEU A 1 213 ? 45.168 -15.895 -60.513 1.00 42.09 213 LEU A C 1
ATOM 1666 O O . LEU A 1 213 ? 44.662 -17.016 -60.540 1.00 42.09 213 LEU A O 1
ATOM 1670 N N . GLY A 1 214 ? 46.218 -15.592 -59.754 1.00 35.03 214 GLY A N 1
ATOM 1671 C CA . GLY A 1 214 ? 46.556 -16.336 -58.556 1.00 35.03 214 GLY A CA 1
ATOM 1672 C C . GLY A 1 214 ? 45.434 -16.107 -57.558 1.00 35.03 214 GLY A C 1
ATOM 1673 O O . GLY A 1 214 ? 45.272 -15.004 -57.046 1.00 35.03 214 GLY A O 1
ATOM 1674 N N . VAL A 1 215 ? 44.634 -17.145 -57.357 1.00 43.19 215 VAL A N 1
ATOM 1675 C CA . VAL A 1 215 ? 43.811 -17.309 -56.167 1.00 43.19 215 VAL A CA 1
ATOM 1676 C C . VAL A 1 215 ? 44.773 -17.609 -55.021 1.00 43.19 215 VAL A C 1
ATOM 1678 O O . VAL A 1 215 ? 45.499 -18.601 -55.089 1.00 43.19 215 VAL A O 1
ATOM 1681 N N . ASN A 1 216 ? 44.808 -16.715 -54.037 1.00 43.53 216 ASN A N 1
ATOM 1682 C CA . ASN A 1 216 ? 44.953 -16.991 -52.607 1.00 43.53 216 ASN A CA 1
ATOM 1683 C C . ASN A 1 216 ? 44.501 -15.746 -51.846 1.00 43.53 216 ASN A C 1
ATOM 1685 O O . ASN A 1 216 ? 45.096 -14.672 -52.088 1.00 43.53 216 ASN A O 1
#

Mean predicted aligned error: 19.21 Å

Radius of gyration: 74.52 Å; Cα contacts (8 Å, |Δi|>4): 33; chains: 1; bounding box: 115×33×215 Å

Foldseek 3Di:
DVVVVVVVVVVVCCVVVQVVVLVVLLVVLLVPQDPVLVPDPQLVVQCVPQDHNVSNVVSSPPPPPPDPVVVVVVVVVVVVVVVVVVVVVVVVVVVVVVVVVVVVVVVVVVVVVVVVVVVVVVVVVVVVVVVVVVVVVVVVVVVVVVVVVVVVVVVVVVVVVVVVVVVVVVVVVVVVVVVVVVVVVVVVVVVPPPDDDDDDDDDDPDPPDDPPPDDD

pLDDT: mean 79.61, std 18.75, range [35.03, 98.56]

Sequence (216 aa):
MLEEASAETSERIIAVLGPRLEAISRLVVGLHLEPAIRGDRRARSKLDAAKCLDEVIAAAVPDTQVGPDNSLDVAILRAQVYAAKTAQAAAEREHAKEVFRRENAAAVTFSSMKELAETRRQLKISKEIAARYRHDAETMSAVVEQHKELYQRMENRVKVADVTGVTRTVAMRKRNALTWADAGRRCNSVCKRPGLHGRYWYPVPIDLHTPRLGVN